Protein AF-M7T0U7-F1 (afdb_monomer_lite)

Radius of gyration: 27.0 Å; chains: 1; bounding box: 73×49×86 Å

Foldseek 3Di:
DAADDVVCVVVVPVVLVVLVVCVVVLVVVLVCLLPPPDDLVSSQVSLFVLLVSLLVNLVSV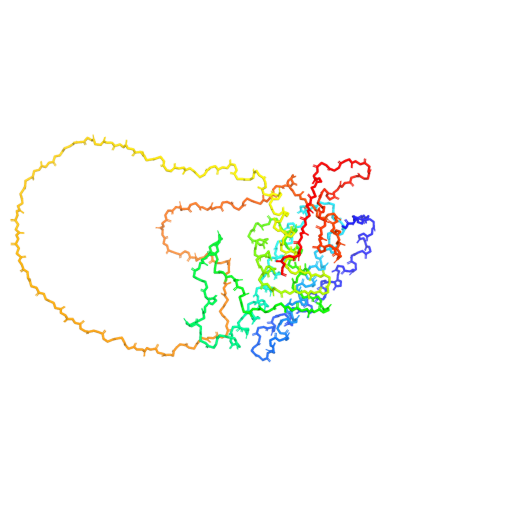CSNPLALVVLAVCPVSLLSLLLSLCVNLVVQLVVLCVVPPVDPVPDPPDDPDQDPVRDDDPQSPRAEQEEAQARGSQVSLLCSLQRHQQPVSNVSSLSSLCRNNYHHPPGRSPVSSVVSVVLVCQLCVPVPPDDDPDPPPPDDDDDDDDDDDDDDDDDDDDDDDDDDDDDDDDDDDPDRDPDPPPDDDDDDDDDDDDDDDPPRPGRDSVSRKDWDDWDDDPPQQKIKTWIFRSNDDPPDDTPRIDIDMDHPPPD

Organism: Eutypa lata (strain UCR-EL1) (NCBI:txid1287681)

Structure (mmCIF, N/CA/C/O backbone):
data_AF-M7T0U7-F1
#
_entry.id   AF-M7T0U7-F1
#
loop_
_atom_site.group_PDB
_atom_site.id
_atom_site.type_symbol
_atom_site.label_atom_id
_atom_site.label_alt_id
_atom_site.label_comp_id
_atom_site.label_asym_id
_atom_site.label_entity_id
_atom_site.label_seq_id
_atom_site.pdbx_PDB_ins_code
_atom_site.Cartn_x
_atom_site.Cartn_y
_atom_site.Cartn_z
_atom_site.occupancy
_atom_site.B_iso_or_equiv
_atom_site.auth_seq_id
_atom_site.auth_comp_id
_atom_site.auth_asym_id
_atom_site.auth_atom_id
_atom_site.pdbx_PDB_model_num
ATOM 1 N N . MET A 1 1 ? -2.844 2.893 15.353 1.00 52.72 1 MET A N 1
ATOM 2 C CA . MET A 1 1 ? -2.210 4.214 15.564 1.00 52.72 1 MET A CA 1
ATOM 3 C C . MET A 1 1 ? -3.034 4.968 16.581 1.00 52.72 1 MET A C 1
ATOM 5 O O . MET A 1 1 ? -4.244 5.018 16.403 1.00 52.72 1 MET A O 1
ATOM 9 N N . GLY A 1 2 ? -2.404 5.497 17.629 1.00 60.47 2 GLY A N 1
ATOM 10 C CA . GLY A 1 2 ? -3.060 6.460 18.514 1.00 60.47 2 GLY A CA 1
ATOM 11 C C . GLY A 1 2 ? -3.296 7.781 17.780 1.00 60.47 2 GLY A C 1
ATOM 12 O O . GLY A 1 2 ? -2.544 8.115 16.865 1.00 60.47 2 GLY A O 1
ATOM 13 N N . ILE A 1 3 ? -4.355 8.494 18.155 1.00 72.00 3 ILE A N 1
ATOM 14 C CA . ILE A 1 3 ? -4.661 9.825 17.624 1.00 72.00 3 ILE A CA 1
ATOM 15 C C . ILE A 1 3 ? -3.768 10.821 18.365 1.00 72.00 3 ILE A C 1
ATOM 17 O O . ILE A 1 3 ? -3.764 10.848 19.597 1.00 72.00 3 ILE A O 1
ATOM 21 N N . LEU A 1 4 ? -2.984 11.609 17.631 1.00 76.06 4 LEU A N 1
ATOM 22 C CA . LEU A 1 4 ? -2.172 12.661 18.240 1.00 76.06 4 LEU A CA 1
ATOM 23 C C . LEU A 1 4 ? -3.052 13.868 18.605 1.00 76.06 4 LEU A C 1
ATOM 25 O O . LEU A 1 4 ? -3.956 14.208 17.836 1.00 76.06 4 LEU A O 1
ATOM 29 N N . PRO A 1 5 ? -2.788 14.553 19.736 1.00 76.12 5 PRO A N 1
ATOM 30 C CA . PRO A 1 5 ? -3.493 15.780 20.091 1.00 76.12 5 PRO A CA 1
ATOM 31 C C . PRO A 1 5 ? -3.433 16.824 18.972 1.00 76.12 5 PRO A C 1
ATOM 33 O O . PRO A 1 5 ? -2.377 17.042 18.375 1.00 76.12 5 PRO A O 1
ATOM 36 N N . GLN A 1 6 ? -4.541 17.535 18.736 1.00 71.69 6 GLN A N 1
ATOM 37 C CA . GLN A 1 6 ? -4.600 18.598 17.722 1.00 71.69 6 GLN A CA 1
ATOM 38 C C . GLN A 1 6 ? -3.588 19.724 17.982 1.00 71.69 6 GLN A C 1
ATOM 40 O O . GLN A 1 6 ? -3.112 20.348 17.040 1.00 71.69 6 GLN A O 1
ATOM 45 N N . SER A 1 7 ? -3.177 19.945 19.234 1.00 73.50 7 SER A N 1
ATOM 46 C CA . SER A 1 7 ? -2.112 20.898 19.574 1.00 73.50 7 SER A CA 1
ATOM 47 C C . SER A 1 7 ? -0.770 20.566 18.906 1.00 73.50 7 SER A C 1
ATOM 49 O O . SER A 1 7 ? -0.015 21.474 18.567 1.00 73.50 7 SER A O 1
ATOM 51 N N . LEU A 1 8 ? -0.489 19.285 18.634 1.00 77.69 8 LEU A N 1
ATOM 52 C CA . LEU A 1 8 ? 0.709 18.855 17.905 1.00 77.69 8 LEU A CA 1
ATOM 53 C C . LEU A 1 8 ? 0.580 19.017 16.384 1.00 77.69 8 LEU A C 1
ATOM 55 O O . LEU A 1 8 ? 1.575 18.917 15.668 1.00 77.69 8 LEU A O 1
ATOM 59 N N . GLN A 1 9 ? -0.617 19.313 15.870 1.00 71.44 9 GLN A N 1
ATOM 60 C CA . GLN A 1 9 ? -0.849 19.513 14.440 1.00 71.44 9 GLN A CA 1
ATOM 61 C C . GLN A 1 9 ? -0.085 20.729 13.900 1.00 71.44 9 GLN A C 1
ATOM 63 O O . GLN A 1 9 ? 0.397 20.685 12.768 1.00 71.44 9 GLN A O 1
ATOM 68 N N . ALA A 1 10 ? 0.089 21.775 14.719 1.00 70.06 10 ALA A N 1
ATOM 69 C CA . ALA A 1 10 ? 0.899 22.943 14.374 1.00 70.06 10 ALA A CA 1
ATOM 70 C C . ALA A 1 10 ? 2.367 22.561 14.110 1.00 70.06 10 ALA A C 1
ATOM 72 O O . ALA A 1 10 ? 2.960 23.019 13.137 1.00 70.06 10 ALA A O 1
ATOM 73 N N . HIS A 1 11 ? 2.923 21.639 14.904 1.00 72.94 11 HIS A N 1
ATOM 74 C CA . HIS A 1 11 ? 4.264 21.084 14.684 1.00 72.94 11 HIS A CA 1
ATOM 75 C C . HIS A 1 11 ? 4.317 20.162 13.454 1.00 72.94 11 HIS A C 1
ATOM 77 O O . HIS A 1 11 ? 5.344 20.068 12.786 1.00 72.94 11 HIS A O 1
ATOM 83 N N . GLY A 1 12 ? 3.197 19.519 13.110 1.00 72.88 12 GLY A N 1
ATOM 84 C CA . GLY A 1 12 ? 3.050 18.705 11.902 1.00 72.88 12 GLY A CA 1
ATOM 85 C C . GLY A 1 12 ? 2.968 19.498 10.590 1.00 72.88 12 GLY A C 1
ATOM 86 O O . GLY A 1 12 ? 3.151 18.919 9.517 1.00 72.88 12 GLY A O 1
ATOM 87 N N . ALA A 1 13 ? 2.699 20.808 10.640 1.00 73.06 13 ALA A N 1
ATOM 88 C CA . ALA A 1 13 ? 2.525 21.631 9.443 1.00 73.06 13 ALA A CA 1
ATOM 89 C C . ALA A 1 13 ? 3.804 21.716 8.591 1.00 73.06 13 ALA A C 1
ATOM 91 O O . ALA A 1 13 ? 3.720 21.605 7.369 1.00 73.06 13 ALA A O 1
ATOM 92 N N . GLY A 1 14 ? 4.978 21.813 9.229 1.00 79.44 14 GLY A N 1
ATOM 93 C CA . GLY A 1 14 ? 6.271 21.824 8.531 1.00 79.44 14 GLY A CA 1
ATOM 94 C C . GLY A 1 14 ? 6.526 20.533 7.747 1.00 79.44 14 GLY A C 1
ATOM 95 O O . GLY A 1 14 ? 6.838 20.579 6.560 1.00 79.44 14 GLY A O 1
ATOM 96 N N . PHE A 1 15 ? 6.267 19.370 8.357 1.00 81.94 15 PHE A N 1
ATOM 97 C CA . PHE A 1 15 ? 6.414 18.076 7.677 1.00 81.94 15 PHE A CA 1
ATOM 98 C C . PHE A 1 15 ? 5.477 17.930 6.476 1.00 81.94 15 PHE A C 1
ATOM 100 O O . PHE A 1 15 ? 5.852 17.352 5.457 1.00 81.94 15 PHE A O 1
ATOM 107 N N . ARG A 1 16 ? 4.257 18.475 6.562 1.00 82.88 16 ARG A N 1
ATOM 108 C CA . ARG A 1 16 ? 3.333 18.486 5.421 1.00 82.88 16 ARG A CA 1
ATOM 109 C C . ARG A 1 16 ? 3.914 19.274 4.247 1.00 82.88 16 ARG A C 1
ATOM 111 O O . ARG A 1 16 ? 3.818 18.812 3.111 1.00 82.88 16 ARG A O 1
ATOM 118 N N . GLU A 1 17 ? 4.500 20.437 4.512 1.00 87.19 17 GLU A N 1
ATOM 119 C CA . GLU A 1 17 ? 5.125 21.262 3.478 1.00 87.19 17 GLU A CA 1
ATOM 120 C C . GLU A 1 17 ? 6.331 20.550 2.850 1.00 87.19 17 GLU A C 1
ATOM 122 O O . GLU A 1 17 ? 6.456 20.499 1.627 1.00 87.19 17 GLU A O 1
ATOM 127 N N . GLU A 1 18 ? 7.180 19.918 3.660 1.00 88.62 18 GLU A N 1
ATOM 128 C CA . GLU A 1 18 ? 8.311 19.121 3.172 1.00 88.62 18 GLU A CA 1
ATOM 129 C C . GLU A 1 18 ? 7.860 17.958 2.276 1.00 88.62 18 GLU A C 1
ATOM 131 O O . GLU A 1 18 ? 8.411 17.760 1.189 1.00 88.62 18 GLU A O 1
ATOM 136 N N . MET A 1 19 ? 6.807 17.230 2.666 1.00 88.56 19 MET A N 1
ATOM 137 C CA . MET A 1 19 ? 6.224 16.163 1.842 1.00 88.56 19 MET A CA 1
ATOM 138 C C . MET A 1 19 ? 5.684 16.687 0.503 1.00 88.56 19 MET A C 1
ATOM 140 O O . MET A 1 19 ? 5.801 16.005 -0.522 1.00 88.56 19 MET A O 1
ATOM 144 N N . GLN A 1 20 ? 5.106 17.891 0.485 1.00 90.00 20 GLN A N 1
ATOM 145 C CA . GLN A 1 20 ? 4.647 18.535 -0.749 1.00 90.00 20 GLN A CA 1
ATOM 146 C C . GLN A 1 20 ? 5.820 18.956 -1.635 1.00 90.00 20 GLN A C 1
ATOM 148 O O . GLN A 1 20 ? 5.803 18.682 -2.833 1.00 90.00 20 GLN A O 1
ATOM 153 N N . ARG A 1 21 ? 6.871 19.547 -1.058 1.00 93.50 21 ARG A N 1
ATOM 154 C CA . ARG A 1 21 ? 8.093 19.905 -1.794 1.00 93.50 21 ARG A CA 1
ATOM 155 C C . ARG A 1 21 ? 8.735 18.676 -2.433 1.00 93.50 21 ARG A C 1
ATOM 157 O O . ARG A 1 21 ? 9.063 18.718 -3.618 1.00 93.50 21 ARG A O 1
ATOM 164 N N . TRP A 1 22 ? 8.842 17.569 -1.693 1.00 95.38 22 TRP A N 1
ATOM 165 C CA . TRP A 1 22 ? 9.314 16.296 -2.244 1.00 95.38 22 TRP A CA 1
ATOM 166 C C . TRP A 1 22 ? 8.416 15.815 -3.387 1.00 95.38 22 TRP A C 1
ATOM 168 O O . TRP A 1 22 ? 8.917 15.430 -4.439 1.00 95.38 22 TRP A O 1
ATOM 178 N N . THR A 1 23 ? 7.092 15.883 -3.210 1.00 93.12 23 THR A N 1
ATOM 179 C CA . THR A 1 23 ? 6.116 15.471 -4.233 1.00 93.12 23 THR A CA 1
ATOM 180 C C . THR A 1 23 ? 6.331 16.220 -5.542 1.00 93.12 23 THR A C 1
ATOM 182 O O . THR A 1 23 ? 6.436 15.585 -6.588 1.00 93.12 23 THR A O 1
ATOM 185 N N . THR A 1 24 ? 6.457 17.546 -5.475 1.00 94.88 24 THR A N 1
ATOM 186 C CA . THR A 1 24 ? 6.700 18.399 -6.642 1.00 94.88 24 THR A CA 1
ATOM 187 C C . THR A 1 24 ? 8.055 18.106 -7.282 1.00 94.88 24 THR A C 1
ATOM 189 O O . THR A 1 24 ? 8.143 17.966 -8.500 1.00 94.88 24 THR A O 1
ATOM 192 N N . ALA A 1 25 ? 9.111 17.966 -6.476 1.00 96.75 25 ALA A N 1
ATOM 193 C CA . ALA A 1 25 ? 10.458 17.697 -6.975 1.00 96.75 25 ALA A CA 1
ATOM 194 C C . ALA A 1 25 ? 10.593 16.305 -7.621 1.00 96.75 25 ALA A C 1
ATOM 196 O O . ALA A 1 25 ? 11.391 16.127 -8.540 1.00 96.75 25 ALA A O 1
ATOM 197 N N . PHE A 1 26 ? 9.818 15.319 -7.161 1.00 96.94 26 PHE A N 1
ATOM 198 C CA . PHE A 1 26 ? 9.855 13.951 -7.678 1.00 96.94 26 PHE A CA 1
ATOM 199 C C . PHE A 1 26 ? 9.041 13.767 -8.969 1.00 96.94 26 PHE A C 1
ATOM 201 O O . PHE A 1 26 ? 9.259 12.797 -9.695 1.00 96.94 26 PHE A O 1
ATOM 208 N N . GLU A 1 27 ? 8.124 14.681 -9.295 1.00 95.38 27 GLU A N 1
ATOM 209 C CA . GLU A 1 27 ? 7.220 14.538 -10.444 1.00 95.38 27 GLU A CA 1
ATOM 210 C C . GLU A 1 27 ? 7.947 14.355 -11.795 1.00 95.38 27 GLU A C 1
ATOM 212 O O . GLU A 1 27 ? 7.583 13.440 -12.539 1.00 95.38 27 GLU A O 1
ATOM 217 N N . PRO A 1 28 ? 9.028 15.099 -12.118 1.00 96.69 28 PRO A N 1
ATOM 218 C CA . PRO A 1 28 ? 9.792 14.865 -13.347 1.00 96.69 28 PRO A CA 1
ATOM 219 C C . PRO A 1 28 ? 10.427 13.467 -13.398 1.00 96.69 28 PRO A C 1
ATOM 221 O O . PRO A 1 28 ? 10.444 12.819 -14.448 1.00 96.69 28 PRO A O 1
ATOM 224 N N . ILE A 1 29 ? 10.913 12.967 -12.256 1.00 96.44 29 ILE A N 1
ATOM 225 C CA . ILE A 1 29 ? 11.493 11.622 -12.144 1.00 96.44 29 ILE A CA 1
ATOM 226 C C . ILE A 1 29 ? 10.401 10.577 -12.385 1.00 96.44 29 ILE A C 1
ATOM 228 O O . ILE A 1 29 ? 10.594 9.669 -13.199 1.00 96.44 29 ILE A O 1
ATOM 232 N N . LEU A 1 30 ? 9.236 10.750 -11.754 1.00 96.19 30 LEU A N 1
ATOM 233 C CA . LEU A 1 30 ? 8.073 9.879 -11.914 1.00 96.19 30 LEU A CA 1
ATOM 234 C C . LEU A 1 30 ? 7.577 9.831 -13.363 1.00 96.19 30 LEU A C 1
ATOM 236 O O . LEU A 1 30 ? 7.277 8.746 -13.870 1.00 96.19 30 LEU A O 1
ATOM 240 N N . ALA A 1 31 ? 7.503 10.980 -14.035 1.00 94.56 31 ALA A N 1
ATOM 241 C CA . ALA A 1 31 ? 7.109 11.075 -15.438 1.00 94.56 31 ALA A CA 1
ATOM 242 C C . ALA A 1 31 ? 8.106 10.349 -16.354 1.00 94.56 31 ALA A C 1
ATOM 244 O O . ALA A 1 31 ? 7.710 9.663 -17.292 1.00 94.56 31 ALA A O 1
ATOM 245 N N . SER A 1 32 ? 9.401 10.423 -16.036 1.00 94.31 32 SER A N 1
ATOM 246 C CA . SER A 1 32 ? 10.459 9.797 -16.831 1.00 94.31 32 SER A CA 1
ATOM 247 C C . SER A 1 32 ? 10.535 8.268 -16.713 1.00 94.31 32 SER A C 1
ATOM 249 O O . SER A 1 32 ? 11.331 7.658 -17.431 1.00 94.31 32 SER A O 1
ATOM 251 N N . ARG A 1 33 ? 9.764 7.634 -15.814 1.00 93.69 33 ARG A N 1
ATOM 252 C CA . ARG A 1 33 ? 9.851 6.185 -15.540 1.00 93.69 33 ARG A CA 1
ATOM 253 C C . ARG A 1 33 ? 9.469 5.318 -16.739 1.00 93.69 33 ARG A C 1
ATOM 255 O O . ARG A 1 33 ? 10.012 4.238 -16.914 1.00 93.69 33 ARG A O 1
ATOM 262 N N . THR A 1 34 ? 8.585 5.799 -17.606 1.00 89.50 34 THR A N 1
ATOM 263 C CA . THR A 1 34 ? 8.154 5.051 -18.795 1.00 89.50 34 THR A CA 1
ATOM 264 C C . THR A 1 34 ? 9.162 5.134 -19.941 1.00 89.50 34 THR A C 1
ATOM 266 O O . THR A 1 34 ? 8.995 4.446 -20.947 1.00 89.50 34 THR A O 1
ATOM 269 N N . ALA A 1 35 ? 10.235 5.923 -19.794 1.00 91.06 35 ALA A N 1
ATOM 270 C CA . ALA A 1 35 ? 11.259 6.061 -20.818 1.00 91.06 35 ALA A CA 1
ATOM 271 C C . ALA A 1 35 ? 11.882 4.694 -21.175 1.00 91.06 35 ALA A C 1
ATOM 273 O O . ALA A 1 35 ? 12.224 3.912 -20.277 1.00 91.06 35 ALA A O 1
ATOM 274 N N . PRO A 1 36 ? 12.076 4.393 -22.472 1.00 88.69 36 PRO A N 1
ATOM 275 C CA . PRO A 1 36 ? 12.665 3.127 -22.908 1.00 88.69 36 PRO A CA 1
ATOM 276 C C . PRO A 1 36 ? 14.130 2.982 -22.476 1.00 88.69 36 PRO A C 1
ATOM 278 O O . PRO A 1 36 ? 14.603 1.863 -22.322 1.00 88.69 36 PRO A O 1
ATOM 281 N N . SER A 1 37 ? 14.827 4.095 -22.224 1.00 91.75 37 SER A N 1
ATOM 282 C CA . SER A 1 37 ? 16.223 4.111 -21.774 1.00 91.75 37 SER A CA 1
ATOM 283 C C . SER A 1 37 ? 16.430 3.649 -20.330 1.00 91.75 37 SER A C 1
ATOM 285 O O . SER A 1 37 ? 17.559 3.338 -19.963 1.00 91.75 37 SER A O 1
ATOM 287 N N . LYS A 1 38 ? 15.379 3.602 -19.501 1.00 92.06 38 LYS A N 1
ATOM 288 C CA . LYS A 1 38 ? 15.496 3.164 -18.104 1.00 92.06 38 LYS A CA 1
ATOM 289 C C . LYS A 1 38 ? 15.474 1.650 -17.986 1.00 92.06 38 LYS A C 1
ATOM 291 O O . LYS A 1 38 ? 14.623 0.980 -18.578 1.00 92.06 38 LYS A O 1
ATOM 296 N N . SER A 1 39 ? 16.353 1.123 -17.142 1.00 93.62 39 SER A N 1
ATOM 297 C CA . SER A 1 39 ? 16.345 -0.287 -16.771 1.00 93.62 39 SER A CA 1
ATOM 298 C C . SER A 1 39 ? 15.062 -0.644 -16.021 1.00 93.62 39 SER A C 1
ATOM 300 O O . SER A 1 39 ? 14.456 0.184 -15.341 1.00 93.62 39 SER A O 1
ATOM 302 N N . SER A 1 40 ? 14.653 -1.910 -16.088 1.00 89.50 40 SER A N 1
ATOM 303 C CA . SER A 1 40 ? 13.462 -2.362 -15.363 1.00 89.50 40 SER A CA 1
ATOM 304 C C . SER A 1 40 ? 13.568 -2.144 -13.849 1.00 89.50 40 SER A C 1
ATOM 306 O O . SER A 1 40 ? 12.552 -1.880 -13.215 1.00 89.50 40 SER A O 1
ATOM 308 N N . GLN A 1 41 ? 14.774 -2.234 -13.281 1.00 91.44 41 GLN A N 1
ATOM 309 C CA . GLN A 1 41 ? 15.007 -1.996 -11.858 1.00 91.44 41 GLN A CA 1
ATOM 310 C C . GLN A 1 41 ? 14.776 -0.527 -11.489 1.00 91.44 41 GLN A C 1
ATOM 312 O O . GLN A 1 41 ? 14.120 -0.254 -10.487 1.00 91.44 41 GLN A O 1
ATOM 317 N N . GLU A 1 42 ? 15.246 0.418 -12.307 1.00 94.25 42 GLU A N 1
ATOM 318 C CA . GLU A 1 42 ? 14.997 1.849 -12.088 1.00 94.25 42 GLU A CA 1
ATOM 319 C C . GLU A 1 42 ? 13.510 2.185 -12.193 1.00 94.25 42 GLU A C 1
ATOM 321 O O . GLU A 1 42 ? 12.994 2.930 -11.363 1.00 94.25 42 GLU A O 1
ATOM 326 N N . LYS A 1 43 ? 12.798 1.605 -13.169 1.00 94.19 43 LYS A N 1
ATOM 327 C CA . LYS A 1 43 ? 11.342 1.784 -13.302 1.00 94.19 43 LYS A CA 1
ATOM 328 C C . LYS A 1 43 ? 10.612 1.327 -12.043 1.00 94.19 43 LYS A C 1
ATOM 330 O O . LYS A 1 43 ? 9.829 2.090 -11.475 1.00 94.19 43 LYS A O 1
ATOM 335 N N . THR A 1 44 ? 10.932 0.120 -11.570 1.00 93.56 44 THR A N 1
ATOM 336 C CA . THR A 1 44 ? 10.390 -0.425 -10.322 1.00 93.56 44 THR A CA 1
ATOM 337 C C . THR A 1 44 ? 10.734 0.459 -9.127 1.00 93.56 44 THR A C 1
ATOM 339 O O . THR A 1 44 ? 9.843 0.787 -8.348 1.00 93.56 44 THR A O 1
ATOM 342 N N . GLY A 1 45 ? 11.987 0.904 -9.005 1.00 95.19 45 GLY A N 1
ATOM 343 C CA . GLY A 1 45 ? 12.425 1.785 -7.922 1.00 95.19 45 GLY A CA 1
ATOM 344 C C . GLY A 1 45 ? 11.654 3.105 -7.889 1.00 95.19 45 GLY A C 1
ATOM 345 O O . GLY A 1 45 ? 11.151 3.495 -6.839 1.00 95.19 45 GLY A O 1
ATOM 346 N N . ILE A 1 46 ? 11.479 3.764 -9.039 1.00 96.81 46 ILE A N 1
ATOM 347 C CA . ILE A 1 46 ? 10.727 5.025 -9.137 1.00 96.81 46 ILE A CA 1
ATOM 348 C C . ILE A 1 46 ? 9.261 4.830 -8.719 1.00 96.81 46 ILE A C 1
ATOM 350 O O . ILE A 1 46 ? 8.725 5.638 -7.955 1.00 96.81 46 ILE A O 1
ATOM 354 N N . ALA A 1 47 ? 8.614 3.759 -9.190 1.00 96.88 47 ALA A N 1
ATOM 355 C CA . ALA A 1 47 ? 7.227 3.452 -8.846 1.00 96.88 47 ALA A CA 1
ATOM 356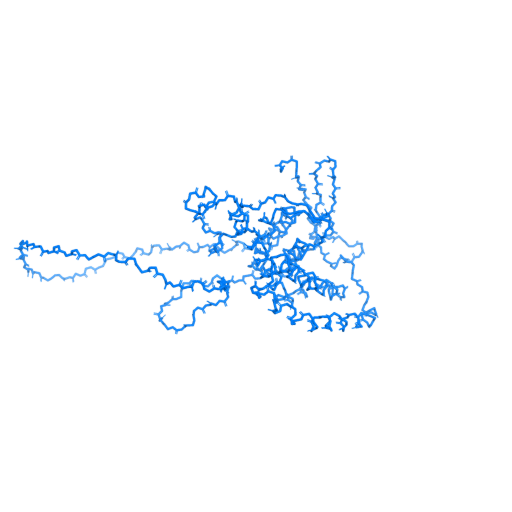 C C . ALA A 1 47 ? 7.061 3.152 -7.346 1.00 96.88 47 ALA A C 1
ATOM 358 O O . ALA A 1 47 ? 6.218 3.761 -6.684 1.00 96.88 47 ALA A O 1
ATOM 359 N N . VAL A 1 48 ? 7.911 2.283 -6.791 1.00 96.31 48 VAL A N 1
ATOM 360 C CA . VAL A 1 48 ? 7.903 1.903 -5.369 1.00 96.31 48 VAL A CA 1
ATOM 361 C C . VAL A 1 48 ? 8.161 3.106 -4.463 1.00 96.31 48 VAL A C 1
ATOM 363 O O . VAL A 1 48 ? 7.458 3.274 -3.464 1.00 96.31 48 VAL A O 1
ATOM 366 N N . LEU A 1 49 ? 9.112 3.980 -4.808 1.00 96.69 49 LEU A N 1
ATOM 367 C CA . LEU A 1 49 ? 9.382 5.201 -4.041 1.00 96.69 49 LEU A CA 1
ATOM 368 C C . LEU A 1 49 ? 8.153 6.111 -3.990 1.00 96.69 49 LEU A C 1
ATOM 370 O O . LEU A 1 49 ? 7.789 6.599 -2.919 1.00 96.69 49 LEU A O 1
ATOM 374 N N . LYS A 1 50 ? 7.466 6.295 -5.124 1.00 97.31 50 LYS A N 1
ATOM 375 C CA . LYS A 1 50 ? 6.242 7.097 -5.158 1.00 97.31 50 LYS A CA 1
ATOM 376 C C . LYS A 1 50 ? 5.120 6.465 -4.338 1.00 97.31 50 LYS A C 1
ATOM 378 O O . LYS A 1 50 ? 4.448 7.178 -3.599 1.00 97.31 50 LYS A O 1
ATOM 383 N N . MET A 1 51 ? 4.936 5.147 -4.417 1.00 97.81 51 MET A N 1
ATOM 384 C CA . MET A 1 51 ? 3.940 4.434 -3.608 1.00 97.81 51 MET A CA 1
ATOM 385 C C . MET A 1 51 ? 4.199 4.600 -2.106 1.00 97.81 51 MET A C 1
ATOM 387 O O . MET A 1 51 ? 3.274 4.904 -1.355 1.00 97.81 51 MET A O 1
ATOM 391 N N . ASN A 1 52 ? 5.454 4.444 -1.673 1.00 96.50 52 ASN A N 1
ATOM 392 C CA . ASN A 1 52 ? 5.838 4.604 -0.272 1.00 96.50 52 ASN A CA 1
ATOM 393 C C . ASN A 1 52 ? 5.663 6.047 0.209 1.00 96.50 52 ASN A C 1
ATOM 395 O O . ASN A 1 52 ? 5.186 6.261 1.323 1.00 96.50 52 ASN A O 1
ATOM 399 N N . GLN A 1 53 ? 5.966 7.038 -0.633 1.00 95.94 53 GLN A N 1
ATOM 400 C CA . GLN A 1 53 ? 5.698 8.431 -0.290 1.00 95.94 53 GLN A CA 1
ATOM 401 C C . GLN A 1 53 ? 4.199 8.720 -0.145 1.00 95.94 53 GLN A C 1
ATOM 403 O O . GLN A 1 53 ? 3.803 9.358 0.832 1.00 95.94 53 GLN A O 1
ATOM 408 N N . ILE A 1 54 ? 3.367 8.250 -1.081 1.00 96.69 54 ILE A N 1
ATOM 409 C CA . ILE A 1 54 ? 1.911 8.418 -0.999 1.00 96.69 54 ILE A CA 1
ATOM 410 C C . ILE A 1 54 ? 1.390 7.770 0.289 1.00 96.69 54 ILE A C 1
ATOM 412 O O . ILE A 1 54 ? 0.698 8.422 1.069 1.00 96.69 54 ILE A O 1
ATOM 416 N N . MET A 1 55 ? 1.782 6.520 0.560 1.00 96.44 55 MET A N 1
ATOM 417 C CA . MET A 1 55 ? 1.435 5.818 1.797 1.00 96.44 55 MET A CA 1
ATOM 418 C C . MET A 1 55 ? 1.841 6.630 3.034 1.00 96.44 55 MET A C 1
ATOM 420 O O . MET A 1 55 ? 1.011 6.862 3.911 1.00 96.44 55 MET A O 1
ATOM 424 N N . GLY A 1 56 ? 3.093 7.091 3.100 1.00 94.25 56 GLY A N 1
ATOM 425 C CA . GLY A 1 56 ? 3.601 7.882 4.219 1.00 94.25 56 GLY A CA 1
ATOM 426 C C . GLY A 1 56 ? 2.806 9.170 4.437 1.00 94.25 56 GLY A C 1
ATOM 427 O O . GLY A 1 56 ? 2.451 9.482 5.571 1.00 94.25 56 GLY A O 1
ATOM 428 N N . SER A 1 57 ? 2.452 9.873 3.357 1.00 93.12 57 SER A N 1
ATOM 429 C CA . SER A 1 57 ? 1.641 11.093 3.421 1.00 93.12 57 SER A CA 1
ATOM 430 C C . SER A 1 57 ? 0.226 10.823 3.936 1.00 93.12 57 SER A C 1
ATOM 432 O O . SER A 1 57 ? -0.237 11.511 4.847 1.00 93.12 57 SER A O 1
ATOM 434 N N . VAL A 1 58 ? -0.438 9.779 3.426 1.00 93.38 58 VAL A N 1
ATOM 435 C CA . VAL A 1 58 ? -1.769 9.359 3.891 1.00 93.38 58 VAL A CA 1
ATOM 436 C C . VAL A 1 58 ? -1.731 9.011 5.378 1.00 93.38 58 VAL A C 1
ATOM 438 O O . VAL A 1 58 ? -2.535 9.524 6.157 1.00 93.38 58 VAL A O 1
ATOM 441 N N . LEU A 1 59 ? -0.785 8.165 5.794 1.00 91.81 59 LEU A N 1
ATOM 442 C CA . LEU A 1 59 ? -0.658 7.731 7.183 1.00 91.81 59 LEU A CA 1
ATOM 443 C C . LEU A 1 59 ? -0.351 8.905 8.116 1.00 91.81 59 LEU A C 1
ATOM 445 O O . LEU A 1 59 ? -1.011 9.033 9.145 1.00 91.81 59 LEU A O 1
ATOM 449 N N . PHE A 1 60 ? 0.570 9.792 7.729 1.00 90.62 60 PHE A N 1
ATOM 450 C CA . PHE A 1 60 ? 0.890 11.010 8.472 1.00 90.62 60 PHE A CA 1
ATOM 451 C C . PHE A 1 60 ? -0.341 11.898 8.652 1.00 90.62 60 PHE A C 1
ATOM 453 O O . PHE A 1 60 ? -0.692 12.253 9.774 1.00 90.62 60 PHE A O 1
ATOM 460 N N . MET A 1 61 ? -1.058 12.202 7.571 1.00 88.31 61 MET A N 1
ATOM 461 C CA . MET A 1 61 ? -2.263 13.029 7.637 1.00 88.31 61 MET A CA 1
ATOM 462 C C . MET A 1 61 ? -3.366 12.405 8.495 1.00 88.31 61 MET A C 1
ATOM 464 O O . MET A 1 61 ? -4.159 13.127 9.098 1.00 88.31 61 MET A O 1
ATOM 468 N N . MET A 1 62 ? -3.404 11.077 8.570 1.00 88.62 62 MET A N 1
ATOM 469 C CA . MET A 1 62 ? -4.363 10.337 9.380 1.00 88.62 62 MET A CA 1
ATOM 470 C C . MET A 1 62 ? -3.947 10.167 10.844 1.00 88.62 62 MET A C 1
ATOM 472 O O . MET A 1 62 ? -4.771 9.725 11.639 1.00 88.62 62 MET A O 1
ATOM 476 N N . THR A 1 63 ? -2.730 10.549 11.246 1.00 85.75 63 THR A N 1
ATOM 477 C CA . THR A 1 63 ? -2.345 10.577 12.675 1.00 85.75 63 THR A CA 1
ATOM 478 C C . THR A 1 63 ? -3.147 11.596 13.487 1.00 85.75 63 THR A C 1
ATOM 480 O O . THR A 1 63 ? -3.348 11.406 14.685 1.00 85.75 63 THR A O 1
ATOM 483 N N . PHE A 1 64 ? -3.652 12.640 12.825 1.00 82.50 64 PHE A N 1
ATOM 484 C CA . PHE A 1 64 ? -4.483 13.695 13.416 1.00 82.50 64 PHE A CA 1
ATOM 485 C C . PHE A 1 64 ? -5.987 13.472 13.198 1.00 82.50 64 PHE A C 1
ATOM 487 O O . PHE A 1 64 ? -6.790 14.319 13.575 1.00 82.50 64 PHE A O 1
ATOM 494 N N . ALA A 1 65 ? -6.365 12.370 12.542 1.00 83.44 65 ALA A N 1
ATOM 495 C CA . ALA A 1 65 ? -7.745 12.042 12.217 1.00 83.44 65 ALA A CA 1
ATOM 496 C C . ALA A 1 65 ? -8.287 10.971 13.169 1.00 83.44 65 ALA A C 1
ATOM 498 O O . ALA A 1 65 ? -7.705 9.887 13.317 1.00 83.44 65 ALA A O 1
ATOM 499 N N . ASP A 1 66 ? -9.432 11.271 13.763 1.00 79.44 66 ASP A N 1
ATOM 500 C CA . ASP A 1 66 ? -10.192 10.398 14.652 1.00 79.44 66 ASP A CA 1
ATOM 501 C C . ASP A 1 66 ? -11.025 9.365 13.888 1.00 79.44 66 ASP A C 1
ATOM 503 O O . ASP A 1 66 ? -11.029 8.198 14.266 1.00 79.44 66 ASP A O 1
ATOM 507 N N . SER A 1 67 ? -11.586 9.738 12.739 1.00 84.81 67 SER A N 1
ATOM 508 C CA . SER A 1 67 ? -12.480 8.869 11.971 1.00 84.81 67 SER A CA 1
ATOM 509 C C . SER A 1 67 ? -11.805 8.127 10.806 1.00 84.81 67 SER A C 1
ATOM 511 O O . SER A 1 67 ? -11.072 8.711 10.004 1.00 84.81 67 SER A O 1
ATOM 513 N N . GLU A 1 68 ? -12.126 6.834 10.634 1.00 85.44 68 GLU A N 1
ATOM 514 C CA . GLU A 1 68 ? -11.729 6.035 9.452 1.00 85.44 68 GLU A CA 1
ATOM 515 C C . GLU A 1 68 ? -12.343 6.575 8.147 1.00 85.44 68 GLU A C 1
ATOM 517 O O . GLU A 1 68 ? -11.815 6.329 7.067 1.00 85.44 68 GLU A O 1
ATOM 522 N N . MET A 1 69 ? -13.424 7.349 8.227 1.00 88.50 69 MET A N 1
ATOM 523 C CA . MET A 1 69 ? -14.075 7.965 7.067 1.00 88.50 69 MET A CA 1
ATOM 524 C C . MET A 1 69 ? -13.191 9.020 6.400 1.00 88.50 69 MET A C 1
ATOM 526 O O . MET A 1 69 ? -13.269 9.258 5.199 1.00 88.50 69 MET A O 1
ATOM 530 N N . GLN A 1 70 ? -12.267 9.617 7.155 1.00 89.56 70 GLN A N 1
ATOM 531 C CA . GLN A 1 70 ? -11.331 10.589 6.599 1.00 89.56 70 GLN A CA 1
ATOM 532 C C . GLN A 1 70 ? -10.334 9.961 5.611 1.00 89.56 70 GLN A C 1
ATOM 534 O O . GLN A 1 70 ? -9.640 10.701 4.914 1.00 89.56 70 GLN A O 1
ATOM 539 N N . PHE A 1 71 ? -10.272 8.625 5.496 1.00 92.44 71 PHE A N 1
ATOM 540 C CA . PHE A 1 71 ? -9.500 7.971 4.439 1.00 92.44 71 PHE A CA 1
ATOM 541 C C . PHE A 1 71 ? -10.091 8.187 3.037 1.00 92.44 71 PHE A C 1
ATOM 543 O O . PHE A 1 71 ? -9.354 8.104 2.057 1.00 92.44 71 PHE A O 1
ATOM 550 N N . ASP A 1 72 ? -11.377 8.522 2.913 1.00 92.69 72 ASP A N 1
ATOM 551 C CA . ASP A 1 72 ? -12.048 8.637 1.610 1.00 92.69 72 ASP A CA 1
ATOM 552 C C . ASP A 1 72 ? -11.481 9.730 0.718 1.00 92.69 72 ASP A C 1
ATOM 554 O O . ASP A 1 72 ? -11.443 9.585 -0.506 1.00 92.69 72 ASP A O 1
ATOM 558 N N . ARG A 1 73 ? -10.982 10.810 1.328 1.00 94.38 73 ARG A N 1
ATOM 559 C CA . ARG A 1 73 ? -10.340 11.908 0.595 1.00 94.38 73 ARG A CA 1
ATOM 560 C C . ARG A 1 73 ? -9.091 11.456 -0.168 1.00 94.38 73 ARG A C 1
ATOM 562 O O . ARG A 1 73 ? -8.699 12.123 -1.116 1.00 94.38 73 ARG A O 1
ATOM 569 N N . PHE A 1 74 ? -8.498 10.327 0.225 1.00 95.94 74 PHE A N 1
ATOM 570 C CA . PHE A 1 74 ? -7.305 9.745 -0.389 1.00 95.94 74 PHE A CA 1
ATOM 571 C C . PHE A 1 74 ? -7.634 8.668 -1.431 1.00 95.94 74 PHE A C 1
ATOM 573 O O . PHE A 1 74 ? -6.752 7.930 -1.861 1.00 95.94 74 PHE A O 1
ATOM 580 N N . LEU A 1 75 ? -8.888 8.552 -1.883 1.00 95.81 75 LEU A N 1
ATOM 581 C CA . LEU A 1 75 ? -9.229 7.637 -2.976 1.00 95.81 75 LEU A CA 1
ATOM 582 C C . LEU A 1 75 ? -8.362 7.836 -4.242 1.00 95.81 75 LEU A C 1
ATOM 584 O O . LEU A 1 75 ? -7.929 6.828 -4.808 1.00 95.81 75 LEU A O 1
ATOM 588 N N . PRO A 1 76 ? -8.057 9.071 -4.697 1.00 97.19 76 PRO A N 1
ATOM 589 C CA . PRO A 1 76 ? -7.146 9.274 -5.826 1.00 97.19 76 PRO A CA 1
ATOM 590 C C . PRO A 1 76 ? -5.739 8.721 -5.559 1.00 97.19 76 PRO A C 1
ATOM 592 O O . PRO A 1 76 ? -5.149 8.083 -6.431 1.00 97.19 76 PRO A O 1
ATOM 595 N N . ASP A 1 77 ? -5.235 8.907 -4.340 1.00 97.19 77 ASP A N 1
ATOM 596 C CA . ASP A 1 77 ? -3.932 8.412 -3.892 1.00 97.19 77 ASP A CA 1
ATOM 597 C C . ASP A 1 77 ? -3.888 6.880 -3.850 1.00 97.19 77 ASP A C 1
ATOM 599 O O . ASP A 1 77 ? -2.939 6.261 -4.332 1.00 97.19 77 ASP A O 1
ATOM 603 N N . PHE A 1 78 ? -4.950 6.247 -3.349 1.00 98.00 78 PHE A N 1
ATOM 604 C CA . PHE A 1 78 ? -5.083 4.792 -3.334 1.00 98.00 78 PHE A CA 1
ATOM 605 C C . PHE A 1 78 ? -5.104 4.195 -4.738 1.00 98.00 78 PHE A C 1
ATOM 607 O O . PHE A 1 78 ? -4.401 3.218 -4.995 1.00 98.00 78 PHE A O 1
ATOM 614 N N . ARG A 1 79 ? -5.847 4.804 -5.669 1.00 97.62 79 ARG A N 1
ATOM 615 C CA . ARG A 1 79 ? -5.832 4.385 -7.077 1.00 97.62 79 ARG A CA 1
ATOM 616 C C . ARG A 1 79 ? -4.442 4.524 -7.680 1.00 97.62 79 ARG A C 1
ATOM 618 O O . ARG A 1 79 ? -3.974 3.600 -8.332 1.00 97.62 79 ARG A O 1
ATOM 625 N N . LYS A 1 80 ? -3.737 5.619 -7.383 1.00 97.56 80 LYS A N 1
ATOM 626 C CA . LYS A 1 80 ? -2.365 5.816 -7.857 1.00 97.56 80 LYS A CA 1
ATOM 627 C C . LYS A 1 80 ? -1.408 4.738 -7.340 1.00 97.56 80 LYS A C 1
ATOM 629 O O . LYS A 1 80 ? -0.556 4.284 -8.101 1.00 97.56 80 LYS A O 1
ATOM 634 N N . ILE A 1 81 ? -1.547 4.317 -6.080 1.00 98.31 81 ILE A N 1
ATOM 635 C CA . ILE A 1 81 ? -0.782 3.191 -5.520 1.00 98.31 81 ILE A CA 1
ATOM 636 C C . ILE A 1 81 ? -1.076 1.903 -6.299 1.00 98.31 81 ILE A C 1
ATOM 638 O O . ILE A 1 81 ? -0.137 1.211 -6.686 1.00 98.31 81 ILE A O 1
ATOM 642 N N . VAL A 1 82 ? -2.352 1.596 -6.553 1.00 97.50 82 VAL A N 1
ATOM 643 C CA . VAL A 1 82 ? -2.770 0.398 -7.305 1.00 97.50 82 VAL A CA 1
ATOM 644 C C . VAL A 1 82 ? -2.249 0.424 -8.744 1.00 97.50 82 VAL A C 1
ATOM 646 O O . VAL A 1 82 ? -1.719 -0.581 -9.215 1.00 97.50 82 VAL A O 1
ATOM 649 N N . ASP A 1 83 ? -2.318 1.567 -9.426 1.00 95.75 83 ASP A N 1
ATOM 650 C CA . ASP A 1 83 ? -1.814 1.727 -10.794 1.00 95.75 83 ASP A CA 1
ATOM 651 C C . ASP A 1 83 ? -0.300 1.471 -10.870 1.00 95.75 83 ASP A C 1
ATOM 653 O O . ASP A 1 83 ? 0.173 0.715 -11.720 1.00 95.75 83 ASP A O 1
ATOM 657 N N . LEU A 1 84 ? 0.471 2.066 -9.950 1.00 96.62 84 LEU A N 1
ATOM 658 C CA . LEU A 1 84 ? 1.924 1.881 -9.880 1.00 96.62 84 LEU A CA 1
ATOM 659 C C . LEU A 1 84 ? 2.299 0.441 -9.507 1.00 96.62 84 LEU A C 1
ATOM 661 O O . LEU A 1 84 ? 3.221 -0.127 -10.087 1.00 96.62 84 LEU A O 1
ATOM 665 N N . ALA A 1 85 ? 1.568 -0.178 -8.581 1.00 95.88 85 ALA A N 1
ATOM 666 C CA . ALA A 1 85 ? 1.768 -1.579 -8.233 1.00 95.88 85 ALA A CA 1
ATOM 667 C C . ALA A 1 85 ? 1.473 -2.512 -9.416 1.00 95.88 85 ALA A C 1
ATOM 669 O O . ALA A 1 85 ? 2.215 -3.464 -9.646 1.00 95.88 85 ALA A O 1
ATOM 670 N N . THR A 1 86 ? 0.430 -2.215 -10.192 1.00 93.50 86 THR A N 1
ATOM 671 C CA . THR A 1 86 ? 0.083 -2.960 -11.410 1.00 93.50 86 THR A CA 1
ATOM 672 C C . THR A 1 86 ? 1.200 -2.869 -12.451 1.00 93.50 86 THR A C 1
ATOM 674 O O . THR A 1 86 ? 1.531 -3.871 -13.086 1.00 93.50 86 THR A O 1
ATOM 677 N N . GLU A 1 87 ? 1.824 -1.694 -12.600 1.00 91.31 87 GLU A N 1
ATOM 678 C CA . GLU A 1 87 ? 3.006 -1.497 -13.452 1.00 91.31 87 GLU A CA 1
ATOM 679 C C . GLU A 1 87 ? 4.165 -2.402 -12.995 1.00 91.31 87 GLU A C 1
ATOM 681 O O . GLU A 1 87 ? 4.694 -3.176 -13.794 1.00 91.31 87 GLU A O 1
ATOM 686 N N . VAL A 1 88 ? 4.494 -2.380 -11.697 1.00 92.06 88 VAL A N 1
ATOM 687 C CA . VAL A 1 88 ? 5.600 -3.158 -11.111 1.00 92.06 88 VAL A CA 1
ATOM 688 C C . VAL A 1 88 ? 5.377 -4.668 -11.225 1.00 92.06 88 VAL A C 1
ATOM 690 O O . VAL A 1 88 ? 6.234 -5.375 -11.760 1.00 92.06 88 VAL A O 1
ATOM 693 N N . VAL A 1 89 ? 4.234 -5.165 -10.744 1.00 90.81 89 VAL A N 1
ATOM 694 C CA . VAL A 1 89 ? 3.908 -6.601 -10.741 1.00 90.81 89 VAL A CA 1
ATOM 695 C C . VAL A 1 89 ? 3.737 -7.110 -12.174 1.00 90.81 89 VAL A C 1
ATOM 697 O O . VAL A 1 89 ? 4.202 -8.199 -12.504 1.00 90.81 89 VAL A O 1
ATOM 700 N N . GLY A 1 90 ? 3.137 -6.309 -13.060 1.00 88.12 90 GLY A N 1
ATOM 701 C CA . GLY A 1 90 ? 2.976 -6.656 -14.470 1.00 88.12 90 GLY A CA 1
ATOM 702 C C . GLY A 1 90 ? 4.305 -6.758 -15.226 1.00 88.12 90 GLY A C 1
ATOM 703 O O . GLY A 1 90 ? 4.493 -7.692 -16.006 1.00 88.12 90 GLY A O 1
ATOM 704 N N . ASP A 1 91 ? 5.241 -5.830 -14.999 1.00 86.50 91 ASP A N 1
ATOM 705 C CA . ASP A 1 91 ? 6.595 -5.912 -15.566 1.00 86.50 91 ASP A CA 1
ATOM 706 C C . ASP A 1 91 ? 7.356 -7.133 -15.042 1.00 86.50 91 ASP A C 1
ATOM 708 O O . ASP A 1 91 ? 8.077 -7.798 -15.793 1.00 86.50 91 ASP A O 1
ATOM 712 N N . GLU A 1 92 ? 7.199 -7.442 -13.754 1.00 87.75 92 GLU A N 1
ATOM 713 C CA . GLU A 1 92 ? 7.806 -8.619 -13.147 1.00 87.75 92 GLU A CA 1
ATOM 714 C C . GLU A 1 92 ? 7.280 -9.921 -13.744 1.00 87.75 92 GLU A C 1
ATOM 716 O O . GLU A 1 92 ? 8.083 -10.764 -14.158 1.00 87.75 92 GLU A O 1
ATOM 721 N N . GLU A 1 93 ? 5.962 -10.047 -13.879 1.00 87.44 93 GLU A N 1
ATOM 722 C CA . GLU A 1 93 ? 5.324 -11.205 -14.494 1.00 87.44 93 GLU A CA 1
ATOM 723 C C . GLU A 1 93 ? 5.756 -11.379 -15.951 1.00 87.44 93 GLU A C 1
ATOM 725 O O . GLU A 1 93 ? 6.166 -12.471 -16.334 1.00 87.44 93 GLU A O 1
ATOM 730 N N . ARG A 1 94 ? 5.760 -10.310 -16.763 1.00 85.31 94 ARG A N 1
ATOM 731 C CA . ARG A 1 94 ? 6.228 -10.375 -18.162 1.00 85.31 94 ARG A CA 1
ATOM 732 C C . ARG A 1 94 ? 7.660 -10.884 -18.261 1.00 85.31 94 ARG A C 1
ATOM 734 O O . ARG A 1 94 ? 7.969 -11.736 -19.093 1.00 85.31 94 ARG A O 1
ATOM 741 N N . ARG A 1 95 ? 8.544 -10.381 -17.401 1.00 84.88 95 ARG A N 1
ATOM 742 C CA . ARG A 1 95 ? 9.952 -10.792 -17.372 1.00 84.88 95 ARG A CA 1
ATOM 743 C C . ARG A 1 95 ? 10.104 -12.239 -16.922 1.00 84.88 95 ARG A C 1
ATOM 745 O O . ARG A 1 95 ? 10.960 -12.959 -17.435 1.00 84.88 95 ARG A O 1
ATOM 752 N N . ALA A 1 96 ? 9.308 -12.660 -15.947 1.00 85.62 96 ALA A N 1
ATOM 753 C CA . ALA A 1 96 ? 9.327 -14.024 -15.457 1.00 85.62 96 ALA A CA 1
ATOM 754 C C . ALA A 1 96 ? 8.756 -15.003 -16.495 1.00 85.62 96 ALA A C 1
ATOM 756 O O . ALA A 1 96 ? 9.355 -16.057 -16.713 1.00 85.62 96 ALA A O 1
ATOM 757 N N . ALA A 1 97 ? 7.681 -14.623 -17.188 1.00 84.06 97 ALA A N 1
ATOM 758 C CA . ALA A 1 97 ? 7.092 -15.362 -18.297 1.00 84.06 97 ALA A CA 1
ATOM 759 C C . ALA A 1 97 ? 8.089 -15.507 -19.452 1.00 84.06 97 ALA A C 1
ATOM 761 O O . ALA A 1 97 ? 8.386 -16.629 -19.840 1.00 84.06 97 ALA A O 1
ATOM 762 N N . ALA A 1 98 ? 8.720 -14.421 -19.912 1.00 83.50 98 ALA A N 1
ATOM 763 C CA . ALA A 1 98 ? 9.713 -14.472 -20.992 1.00 83.50 98 ALA A CA 1
ATOM 764 C C . ALA A 1 98 ? 10.904 -15.401 -20.683 1.00 83.50 98 ALA A C 1
ATOM 766 O O . ALA A 1 98 ? 11.455 -16.036 -21.577 1.00 83.50 98 ALA A O 1
ATOM 767 N N . LYS A 1 99 ? 11.300 -15.510 -19.407 1.00 84.44 99 LYS A N 1
ATOM 768 C CA . LYS A 1 99 ? 12.386 -16.405 -18.975 1.00 84.44 99 LYS A CA 1
ATOM 769 C C . LYS A 1 99 ? 11.966 -17.869 -18.850 1.00 84.44 99 LYS A C 1
ATOM 771 O O . LYS A 1 99 ? 12.819 -18.742 -18.958 1.00 84.44 99 LYS A O 1
ATOM 776 N N . ARG A 1 100 ? 10.700 -18.146 -18.527 1.00 80.00 100 ARG A N 1
ATOM 777 C CA . ARG A 1 100 ? 10.235 -19.492 -18.133 1.00 80.00 100 ARG A CA 1
ATOM 778 C C . ARG A 1 100 ? 9.325 -20.154 -19.154 1.00 80.00 100 ARG A C 1
ATOM 780 O O . ARG A 1 100 ? 9.237 -21.376 -19.181 1.00 80.00 100 ARG A O 1
ATOM 787 N N . CYS A 1 101 ? 8.659 -19.359 -19.974 1.00 80.06 101 CYS A N 1
ATOM 788 C CA . CYS A 1 101 ? 7.740 -19.789 -21.012 1.00 80.06 101 CYS A CA 1
ATOM 789 C C . CYS A 1 101 ? 8.056 -18.998 -22.290 1.00 80.06 101 CYS A C 1
ATOM 791 O O . CYS A 1 101 ? 7.397 -17.999 -22.573 1.00 80.06 101 CYS A O 1
ATOM 793 N N . PRO A 1 102 ? 9.080 -19.428 -23.054 1.00 70.38 102 PRO A N 1
ATOM 794 C CA . PRO A 1 102 ? 9.474 -18.767 -24.298 1.00 70.38 102 PRO A CA 1
ATOM 795 C C . PRO A 1 102 ? 8.376 -18.809 -25.366 1.00 70.38 102 PRO A C 1
ATOM 797 O O . PRO A 1 102 ? 8.329 -17.934 -26.223 1.00 70.38 102 PRO A O 1
ATOM 800 N N . ASP A 1 103 ? 7.491 -19.810 -25.299 1.00 74.31 103 ASP A N 1
ATOM 801 C CA . ASP A 1 103 ? 6.316 -19.929 -26.157 1.00 74.31 103 ASP A CA 1
ATOM 802 C C . ASP A 1 103 ? 5.024 -19.681 -25.346 1.00 74.31 103 ASP A C 1
ATOM 804 O O . ASP A 1 103 ? 4.593 -20.540 -24.568 1.00 74.31 103 ASP A O 1
ATOM 808 N N . PRO A 1 104 ? 4.379 -18.511 -25.516 1.00 67.25 104 PRO A N 1
ATOM 809 C CA . PRO A 1 104 ? 3.133 -18.171 -24.835 1.00 67.25 104 PRO A CA 1
ATOM 810 C C . PRO A 1 104 ? 1.968 -19.104 -25.184 1.00 67.25 104 PRO A C 1
ATOM 812 O O . PRO A 1 104 ? 1.054 -19.256 -24.377 1.00 67.25 104 PRO A O 1
ATOM 815 N N . ARG A 1 105 ? 1.985 -19.733 -26.368 1.00 67.75 105 ARG A N 1
ATOM 816 C CA . ARG A 1 105 ? 0.874 -20.562 -26.867 1.00 67.75 105 ARG A CA 1
ATOM 817 C C . ARG A 1 105 ? 0.859 -21.961 -26.255 1.00 67.75 105 ARG A C 1
ATOM 819 O O . ARG A 1 105 ? -0.198 -22.576 -26.174 1.00 67.75 105 ARG A O 1
ATOM 826 N N . SER A 1 106 ? 2.010 -22.444 -25.794 1.00 70.94 106 SER A N 1
ATOM 827 C CA . SER A 1 106 ? 2.154 -23.723 -25.087 1.00 70.94 106 SER A CA 1
ATOM 828 C C . SER A 1 106 ? 2.290 -23.562 -23.570 1.00 70.94 106 SER A C 1
ATOM 830 O O . SER A 1 106 ? 2.475 -24.546 -22.844 1.00 70.94 106 SER A O 1
ATOM 832 N N . CYS A 1 107 ? 2.168 -22.333 -23.059 1.00 71.81 107 CYS A N 1
ATOM 833 C CA . CYS A 1 107 ? 2.260 -22.070 -21.634 1.00 71.81 107 CYS A CA 1
ATOM 834 C C . CYS A 1 107 ? 1.064 -22.675 -20.882 1.00 71.81 107 CYS A C 1
ATOM 836 O O . CYS A 1 107 ? -0.054 -22.163 -20.915 1.00 71.81 107 CYS A O 1
ATOM 838 N N . ARG A 1 108 ? 1.326 -23.739 -20.115 1.00 69.69 108 ARG A N 1
ATOM 839 C CA . ARG A 1 108 ? 0.340 -24.391 -19.234 1.00 69.69 108 ARG A CA 1
ATOM 840 C C . ARG A 1 108 ? -0.181 -23.496 -18.099 1.00 69.69 108 ARG A C 1
ATOM 842 O O . ARG A 1 108 ? -1.130 -23.881 -17.427 1.00 69.69 108 ARG A O 1
ATOM 849 N N . HIS A 1 109 ? 0.409 -22.319 -17.883 1.00 71.38 109 HIS A N 1
ATOM 850 C CA . HIS A 1 109 ? -0.051 -21.327 -16.903 1.00 71.38 109 HIS A CA 1
ATOM 851 C C . HIS A 1 109 ? -1.033 -20.297 -17.499 1.00 71.38 109 HIS A C 1
ATOM 853 O O . HIS A 1 109 ? -1.428 -19.347 -16.819 1.00 71.38 109 HIS A O 1
ATOM 859 N N . HIS A 1 110 ? -1.444 -20.455 -18.759 1.00 60.53 110 HIS A N 1
ATOM 860 C CA . HIS A 1 110 ? -2.467 -19.617 -19.375 1.00 60.53 110 HIS A CA 1
ATOM 861 C C . HIS A 1 110 ? -3.858 -19.970 -18.813 1.00 60.53 110 HIS A C 1
ATOM 863 O O . HIS A 1 110 ? -4.385 -21.046 -19.083 1.00 60.53 110 HIS A O 1
ATOM 869 N N . SER A 1 111 ? -4.467 -19.069 -18.035 1.00 54.66 111 SER A N 1
ATOM 870 C CA . SER A 1 111 ? -5.887 -19.176 -17.662 1.00 54.66 111 SER A CA 1
ATOM 871 C C . SER A 1 111 ? -6.696 -18.286 -18.577 1.00 54.66 111 SER A C 1
ATOM 873 O O . SER A 1 111 ? -6.421 -17.097 -18.694 1.00 54.66 111 SER A O 1
ATOM 875 N N . THR A 1 112 ? -7.701 -18.880 -19.202 1.00 50.59 112 THR A N 1
ATOM 876 C CA . THR A 1 112 ? -8.741 -18.202 -19.975 1.00 50.59 112 THR A CA 1
ATOM 877 C C . THR A 1 112 ? -9.932 -17.775 -19.115 1.00 50.59 112 THR A C 1
ATOM 879 O O . THR A 1 112 ? -10.940 -17.351 -19.674 1.00 50.59 112 THR A O 1
ATOM 882 N N . GLN A 1 113 ? -9.871 -17.905 -17.784 1.00 44.44 113 GLN A N 1
ATOM 883 C CA . GLN A 1 113 ? -10.966 -17.449 -16.929 1.00 44.44 113 GLN A CA 1
ATOM 884 C C . GLN A 1 113 ? -10.845 -15.945 -16.641 1.00 44.44 113 GLN A C 1
ATOM 886 O O . GLN A 1 113 ? -9.798 -15.511 -16.170 1.00 44.44 113 GLN A O 1
ATOM 891 N N . PRO A 1 114 ? -11.880 -15.142 -16.939 1.00 45.16 114 PRO A N 1
ATOM 892 C CA . PRO A 1 114 ? -11.991 -13.798 -16.390 1.00 45.16 114 PRO A CA 1
ATOM 893 C C . PRO A 1 114 ? -12.239 -13.886 -14.880 1.00 45.16 114 PRO A C 1
ATOM 895 O O . PRO A 1 114 ? -12.899 -14.817 -14.409 1.00 45.16 114 PRO A O 1
ATOM 898 N N . ASP A 1 115 ? -11.720 -12.918 -14.128 1.00 48.31 115 ASP A N 1
ATOM 899 C CA . ASP A 1 115 ? -11.968 -12.846 -12.692 1.00 48.31 115 ASP A CA 1
ATOM 900 C C . ASP A 1 115 ? -13.456 -12.559 -12.383 1.00 48.31 115 ASP A C 1
ATOM 902 O O . ASP A 1 115 ? -14.245 -12.170 -13.249 1.00 48.31 115 ASP A O 1
ATOM 906 N N . ILE A 1 116 ? -13.845 -12.725 -11.112 1.00 44.94 116 ILE A N 1
ATOM 907 C CA . ILE A 1 116 ? -15.200 -12.444 -10.586 1.00 44.94 116 ILE A CA 1
ATOM 908 C C . ILE A 1 116 ? -15.656 -10.991 -10.872 1.00 44.94 116 ILE A C 1
ATOM 910 O O . ILE A 1 116 ? -16.843 -10.681 -10.772 1.00 44.94 116 ILE A O 1
ATOM 914 N N . PHE A 1 117 ? -14.743 -10.093 -11.256 1.00 43.94 117 PHE A N 1
ATOM 915 C CA . PHE A 1 117 ? -14.987 -8.668 -11.481 1.00 43.94 117 PHE A CA 1
ATOM 916 C C . PHE A 1 117 ? -14.885 -8.249 -12.958 1.00 43.94 117 PHE A C 1
ATOM 918 O O . PHE A 1 117 ? -14.925 -7.052 -13.253 1.00 43.94 117 PHE A O 1
ATOM 925 N N . GLY A 1 118 ? -14.815 -9.205 -13.893 1.00 42.66 118 GLY A N 1
ATOM 926 C CA . GLY A 1 118 ? -14.794 -8.941 -15.335 1.00 42.66 118 GLY A CA 1
ATOM 927 C C . GLY A 1 118 ? -13.496 -8.299 -15.835 1.00 42.66 118 GLY A C 1
ATOM 928 O O . GLY A 1 118 ? -13.475 -7.734 -16.932 1.00 42.66 118 GLY A O 1
ATOM 929 N N . GLY A 1 119 ? -12.425 -8.364 -15.043 1.00 45.50 119 GLY A N 1
ATOM 930 C CA . GLY A 1 119 ? -11.086 -7.956 -15.427 1.00 45.50 119 GLY A CA 1
ATOM 931 C C . GLY A 1 119 ? -10.258 -9.114 -15.985 1.00 45.50 119 GLY A C 1
ATOM 932 O O . GLY A 1 119 ? -10.435 -10.271 -15.606 1.00 45.50 119 GLY A O 1
ATOM 933 N N . GLN A 1 120 ? -9.339 -8.814 -16.913 1.00 51.28 120 GLN A N 1
ATOM 934 C CA . GLN A 1 120 ? -8.268 -9.747 -17.261 1.00 51.28 120 GLN A CA 1
ATOM 935 C C . GLN A 1 120 ? -7.489 -10.091 -15.986 1.00 51.28 120 GLN A C 1
ATOM 937 O O . GLN A 1 120 ? -6.854 -9.214 -15.402 1.00 51.28 120 GLN A O 1
ATOM 942 N N . ASP A 1 121 ? -7.563 -11.360 -15.583 1.00 49.38 121 ASP A N 1
ATOM 943 C CA . ASP A 1 121 ? -6.744 -12.004 -14.559 1.00 49.38 121 ASP A CA 1
ATOM 944 C C . ASP A 1 121 ? -5.317 -11.417 -14.531 1.00 49.38 121 ASP A C 1
ATOM 946 O O . ASP A 1 121 ? -4.462 -11.808 -15.328 1.00 49.38 121 ASP A O 1
ATOM 950 N N . TYR A 1 122 ? -4.992 -10.556 -13.563 1.00 54.03 122 TYR A N 1
ATOM 951 C CA . TYR A 1 122 ? -3.592 -10.313 -13.192 1.00 54.03 122 TYR A CA 1
ATOM 952 C C . TYR A 1 122 ? -3.094 -11.471 -12.319 1.00 54.03 122 TYR A C 1
ATOM 954 O O . TYR A 1 122 ? -2.569 -11.275 -11.233 1.00 54.03 122 TYR A O 1
ATOM 962 N N . ASN A 1 123 ? -3.285 -12.713 -12.766 1.00 63.19 123 ASN A N 1
ATOM 963 C CA . ASN A 1 123 ? -2.728 -13.879 -12.095 1.00 63.19 123 ASN A CA 1
ATOM 964 C C . ASN A 1 123 ? -1.262 -14.003 -12.508 1.00 63.19 123 ASN A C 1
ATOM 966 O O . ASN A 1 123 ? -0.949 -14.614 -13.528 1.00 63.19 123 ASN A O 1
ATOM 970 N N . ALA A 1 124 ? -0.368 -13.392 -11.729 1.00 66.50 124 ALA A N 1
ATOM 971 C CA . ALA A 1 124 ? 1.066 -13.503 -11.947 1.00 66.50 124 ALA A CA 1
ATOM 972 C C . ALA A 1 124 ? 1.546 -14.916 -11.568 1.00 66.50 124 ALA A C 1
ATOM 974 O O . ALA A 1 124 ? 1.864 -15.206 -10.416 1.00 66.50 124 ALA A O 1
ATOM 975 N N . ARG A 1 125 ? 1.512 -15.834 -12.538 1.00 74.38 125 ARG A N 1
ATOM 976 C CA . ARG A 1 125 ? 1.802 -17.265 -12.337 1.00 74.38 125 ARG A CA 1
ATOM 977 C C . ARG A 1 125 ? 3.267 -17.606 -12.564 1.00 74.38 125 ARG A C 1
ATOM 979 O O . ARG A 1 125 ? 3.698 -18.713 -12.244 1.00 74.38 125 ARG A O 1
ATOM 986 N N . HIS A 1 126 ? 4.039 -16.675 -13.118 1.00 80.00 126 HIS A N 1
ATOM 987 C CA . HIS A 1 126 ? 5.454 -16.869 -13.384 1.00 80.00 126 HIS A CA 1
ATOM 988 C C . HIS A 1 126 ? 6.337 -16.221 -12.314 1.00 80.00 126 HIS A C 1
ATOM 990 O O . HIS A 1 126 ? 7.532 -16.510 -12.281 1.00 80.00 126 HIS A O 1
ATOM 996 N N . ILE A 1 127 ? 5.809 -15.406 -11.400 1.00 82.62 127 ILE A N 1
ATOM 997 C CA . ILE A 1 127 ? 6.592 -14.869 -10.278 1.00 82.62 127 ILE A CA 1
ATOM 998 C C . ILE A 1 127 ? 6.954 -16.000 -9.296 1.00 82.62 127 ILE A C 1
ATOM 1000 O O . ILE A 1 127 ? 6.186 -16.929 -9.069 1.00 82.62 127 ILE A O 1
ATOM 1004 N N . LYS A 1 128 ? 8.192 -15.995 -8.779 1.00 84.12 128 LYS A N 1
ATOM 1005 C CA . LYS A 1 128 ? 8.631 -16.926 -7.718 1.00 84.12 128 LYS A CA 1
ATOM 1006 C C . LYS A 1 128 ? 8.550 -16.215 -6.367 1.00 84.12 128 LYS A C 1
ATOM 1008 O O . LYS A 1 128 ? 8.826 -15.016 -6.341 1.00 84.12 128 LYS A O 1
ATOM 1013 N N . PRO A 1 129 ? 8.318 -16.955 -5.269 1.00 88.44 129 PRO A N 1
ATOM 1014 C CA . PRO A 1 129 ? 8.538 -16.445 -3.925 1.00 88.44 129 PRO A CA 1
ATOM 1015 C C . PRO A 1 129 ? 9.894 -15.739 -3.812 1.00 88.44 129 PRO A C 1
ATOM 1017 O O . PRO A 1 129 ? 10.923 -16.297 -4.204 1.00 88.44 129 PRO A O 1
ATOM 1020 N N . SER A 1 130 ? 9.892 -14.506 -3.310 1.00 89.94 130 SER A N 1
ATOM 1021 C CA . SER A 1 130 ? 11.103 -13.698 -3.133 1.00 89.94 130 SER A CA 1
ATOM 1022 C C . SER A 1 130 ? 11.133 -13.018 -1.767 1.00 89.94 130 SER A C 1
ATOM 1024 O O . SER A 1 130 ? 10.089 -12.707 -1.195 1.00 89.94 130 SER A O 1
ATOM 1026 N N . PHE A 1 131 ? 12.340 -12.782 -1.249 1.00 91.56 131 PHE A N 1
ATOM 1027 C CA . PHE A 1 131 ? 12.579 -12.032 -0.017 1.00 91.56 131 PHE A CA 1
ATOM 1028 C C . PHE A 1 131 ? 13.406 -10.777 -0.315 1.00 91.56 131 PHE A C 1
ATOM 1030 O O . PHE A 1 131 ? 14.372 -10.836 -1.075 1.00 91.56 131 PHE A O 1
ATOM 1037 N N . SER A 1 132 ? 13.039 -9.660 0.307 1.00 89.69 132 SER A N 1
ATOM 1038 C CA . SER A 1 132 ? 13.741 -8.378 0.261 1.00 89.69 132 SER A CA 1
ATOM 1039 C C . SER A 1 132 ? 13.789 -7.775 1.662 1.00 89.69 132 SER A C 1
ATOM 1041 O O . SER A 1 132 ? 12.804 -7.855 2.393 1.00 89.69 132 SER A O 1
ATOM 1043 N N . ALA A 1 133 ? 14.909 -7.157 2.038 1.00 87.69 133 ALA A N 1
ATOM 1044 C CA . ALA A 1 133 ? 14.981 -6.352 3.260 1.00 87.69 133 ALA A CA 1
ATOM 1045 C C . ALA A 1 133 ? 14.346 -4.961 3.070 1.00 87.69 133 ALA A C 1
ATOM 1047 O O . ALA A 1 133 ? 13.873 -4.364 4.035 1.00 87.69 133 ALA A O 1
ATOM 1048 N N . ASP A 1 134 ? 14.299 -4.476 1.827 1.00 89.06 134 ASP A N 1
ATOM 1049 C CA . ASP A 1 134 ? 13.720 -3.182 1.476 1.00 89.06 134 ASP A CA 1
ATOM 1050 C C . ASP A 1 134 ? 12.193 -3.243 1.368 1.00 89.06 134 ASP A C 1
ATOM 1052 O O . ASP A 1 134 ? 11.628 -4.253 0.928 1.00 89.06 134 ASP A O 1
ATOM 1056 N N . LEU A 1 135 ? 11.543 -2.126 1.710 1.00 88.88 135 LEU A N 1
ATOM 1057 C CA . LEU A 1 135 ? 10.108 -1.923 1.516 1.00 88.88 135 LEU A CA 1
ATOM 1058 C C . LEU A 1 135 ? 9.801 -1.715 0.030 1.00 88.88 135 LEU A C 1
ATOM 1060 O O . LEU A 1 135 ? 10.365 -0.843 -0.630 1.00 88.88 135 LEU A O 1
ATOM 1064 N N . GLY A 1 136 ? 8.880 -2.517 -0.484 1.00 94.00 136 GLY A N 1
ATOM 1065 C CA . GLY A 1 136 ? 8.451 -2.533 -1.871 1.00 94.00 136 GLY A CA 1
ATOM 1066 C C . GLY A 1 136 ? 6.978 -2.164 -2.008 1.00 94.00 136 GLY A C 1
ATOM 1067 O O . GLY A 1 136 ? 6.542 -1.090 -1.587 1.00 94.00 136 GLY A O 1
ATOM 1068 N N . VAL A 1 137 ? 6.217 -3.044 -2.657 1.00 96.06 137 VAL A N 1
ATOM 1069 C CA . VAL A 1 137 ? 4.803 -2.824 -2.992 1.00 96.06 137 VAL A CA 1
ATOM 1070 C C . VAL A 1 137 ? 3.857 -3.290 -1.886 1.00 96.06 137 VAL A C 1
ATOM 1072 O O . VAL A 1 137 ? 2.714 -2.834 -1.850 1.00 96.06 137 VAL A O 1
ATOM 1075 N N . VAL A 1 138 ? 4.307 -4.168 -0.978 1.00 96.81 138 VAL A N 1
ATOM 1076 C CA . VAL A 1 138 ? 3.425 -4.835 -0.006 1.00 96.81 138 VAL A CA 1
ATOM 1077 C C . VAL A 1 138 ? 2.825 -3.857 1.017 1.00 96.81 138 VAL A C 1
ATOM 1079 O O . VAL A 1 138 ? 1.597 -3.818 1.112 1.00 96.81 138 VAL A O 1
ATOM 1082 N N . PRO A 1 139 ? 3.596 -3.018 1.741 1.00 96.56 139 PRO A N 1
ATOM 1083 C CA . PRO A 1 139 ? 3.024 -2.089 2.713 1.00 96.56 139 PRO A CA 1
ATOM 1084 C C . PRO A 1 139 ? 2.038 -1.079 2.096 1.00 96.56 139 PRO A C 1
ATOM 1086 O O . PRO A 1 139 ? 0.934 -0.945 2.632 1.00 96.56 139 PRO A O 1
ATOM 1089 N N . PRO A 1 140 ? 2.345 -0.405 0.962 1.00 98.00 140 PRO A N 1
ATOM 1090 C CA . PRO A 1 140 ? 1.393 0.515 0.339 1.00 98.00 140 PRO A CA 1
ATOM 1091 C C . PRO A 1 140 ? 0.093 -0.174 -0.086 1.00 98.00 140 PRO A C 1
ATOM 1093 O O . PRO A 1 140 ? -0.991 0.352 0.170 1.00 98.00 140 PRO A O 1
ATOM 1096 N N . LEU A 1 141 ? 0.181 -1.367 -0.686 1.00 97.94 141 LEU A N 1
ATOM 1097 C CA . LEU A 1 141 ? -0.999 -2.144 -1.067 1.00 97.94 141 LEU A CA 1
ATOM 1098 C C . LEU A 1 141 ? -1.809 -2.597 0.150 1.00 97.94 141 LEU A C 1
ATOM 1100 O O . LEU A 1 141 ? -3.036 -2.559 0.108 1.00 97.94 141 LEU A O 1
ATOM 1104 N N . PHE A 1 142 ? -1.153 -2.971 1.248 1.00 96.38 142 PHE A N 1
ATOM 1105 C CA . PHE A 1 142 ? -1.830 -3.327 2.493 1.00 96.38 142 PHE A CA 1
ATOM 1106 C C . PHE A 1 142 ? -2.611 -2.145 3.086 1.00 96.38 142 PHE A C 1
ATOM 1108 O O . PHE A 1 142 ? -3.744 -2.308 3.549 1.00 96.38 142 PHE A O 1
ATOM 1115 N N . VAL A 1 143 ? -2.055 -0.930 3.026 1.00 96.69 143 VAL A N 1
ATOM 1116 C CA . VAL A 1 143 ? -2.790 0.280 3.420 1.00 96.69 143 VAL A CA 1
ATOM 1117 C C . VAL A 1 143 ? -4.028 0.464 2.545 1.00 96.69 143 VAL A C 1
ATOM 1119 O O . VAL A 1 143 ? -5.110 0.679 3.085 1.00 96.69 143 VAL A O 1
ATOM 1122 N N . VAL A 1 144 ? -3.926 0.302 1.222 1.00 97.62 144 VAL A N 1
ATOM 1123 C CA . VAL A 1 144 ? -5.102 0.375 0.334 1.00 97.62 144 VAL A CA 1
ATOM 1124 C C . VAL A 1 144 ? -6.132 -0.705 0.686 1.00 97.62 144 VAL A C 1
ATOM 1126 O O . VAL A 1 144 ? -7.306 -0.387 0.873 1.00 97.62 144 VAL A O 1
ATOM 1129 N N . ALA A 1 145 ? -5.695 -1.957 0.841 1.00 95.38 145 ALA A N 1
ATOM 1130 C CA . ALA A 1 145 ? -6.553 -3.109 1.118 1.00 95.38 145 ALA A CA 1
ATOM 1131 C C . ALA A 1 145 ? -7.349 -2.975 2.428 1.00 95.38 145 ALA A C 1
ATOM 1133 O O . ALA A 1 145 ? -8.456 -3.497 2.531 1.00 95.38 145 ALA A O 1
ATOM 1134 N N . THR A 1 146 ? -6.812 -2.265 3.423 1.00 93.56 146 THR A N 1
ATOM 1135 C CA . THR A 1 146 ? -7.451 -2.110 4.742 1.00 93.56 146 THR A CA 1
ATOM 1136 C C . THR A 1 146 ? -8.152 -0.759 4.933 1.00 93.56 146 THR A C 1
ATOM 1138 O O . THR A 1 146 ? -9.114 -0.653 5.701 1.00 93.56 146 THR A O 1
ATOM 1141 N N . LYS A 1 147 ? -7.706 0.300 4.242 1.00 92.94 147 LYS A N 1
ATOM 1142 C CA . LYS A 1 147 ? -8.179 1.681 4.463 1.00 92.94 147 LYS A CA 1
ATOM 1143 C C . LYS A 1 147 ? -9.097 2.233 3.377 1.00 92.94 147 LYS A C 1
ATOM 1145 O O . LYS A 1 147 ? -9.919 3.092 3.680 1.00 92.94 147 LYS A O 1
ATOM 1150 N N . CYS A 1 148 ? -9.007 1.758 2.139 1.00 93.75 148 CYS A N 1
ATOM 1151 C CA . CYS A 1 148 ? -9.833 2.270 1.044 1.00 93.75 148 CYS A CA 1
ATOM 1152 C C . CYS A 1 148 ? -11.265 1.727 1.127 1.00 93.75 148 CYS A C 1
ATOM 1154 O O . CYS A 1 148 ? -11.429 0.516 1.156 1.00 93.75 148 CYS A O 1
ATOM 1156 N N . ARG A 1 149 ? -12.311 2.569 1.121 1.00 90.56 149 ARG A N 1
ATOM 1157 C CA . ARG A 1 149 ? -13.728 2.126 1.127 1.00 90.56 149 ARG A CA 1
ATOM 1158 C C . ARG A 1 149 ? -14.328 1.815 -0.245 1.00 90.56 149 ARG A C 1
ATOM 1160 O O . ARG A 1 149 ? -15.431 1.282 -0.300 1.00 90.56 149 ARG A O 1
ATOM 1167 N N . ASP A 1 150 ? -13.622 2.135 -1.329 1.00 89.75 150 ASP A N 1
ATOM 1168 C CA . ASP A 1 150 ? -14.047 1.807 -2.693 1.00 89.75 150 ASP A CA 1
ATOM 1169 C C . ASP A 1 150 ? -13.807 0.309 -2.963 1.00 89.75 150 ASP A C 1
ATOM 1171 O O . ASP A 1 150 ? -12.644 -0.116 -2.977 1.00 89.75 150 ASP A O 1
ATOM 1175 N N . PRO A 1 151 ? -14.864 -0.500 -3.190 1.00 88.00 151 PRO A N 1
ATOM 1176 C CA . PRO A 1 151 ? -14.725 -1.953 -3.297 1.00 88.00 151 PRO A CA 1
ATOM 1177 C C . PRO A 1 151 ? -13.786 -2.385 -4.424 1.00 88.00 151 PRO A C 1
ATOM 1179 O O . PRO A 1 151 ? -13.004 -3.316 -4.259 1.00 88.00 151 PRO A O 1
ATOM 1182 N N . LEU A 1 152 ? -13.817 -1.682 -5.562 1.00 89.50 152 LEU A N 1
ATOM 1183 C CA . LEU A 1 152 ? -12.983 -2.009 -6.720 1.00 89.50 152 LEU A CA 1
ATOM 1184 C C . LEU A 1 152 ? -11.500 -1.778 -6.425 1.00 89.50 152 LEU A C 1
ATOM 1186 O O . LEU A 1 152 ? -10.706 -2.708 -6.540 1.00 89.50 152 LEU A O 1
ATOM 1190 N N . THR A 1 153 ? -11.139 -0.570 -5.984 1.00 92.50 153 THR A N 1
ATOM 1191 C CA . THR A 1 153 ? -9.744 -0.215 -5.673 1.00 92.50 153 THR A CA 1
ATOM 1192 C C . THR A 1 153 ? -9.176 -1.138 -4.590 1.00 92.50 153 THR A C 1
ATOM 1194 O O . THR A 1 153 ? -8.034 -1.593 -4.675 1.00 92.50 153 THR A O 1
ATOM 1197 N N . ARG A 1 154 ? -9.992 -1.479 -3.585 1.00 93.19 154 ARG A N 1
ATOM 1198 C CA . ARG A 1 154 ? -9.596 -2.402 -2.519 1.00 93.19 154 ARG A CA 1
ATOM 1199 C C . ARG A 1 154 ? -9.341 -3.819 -3.033 1.00 93.19 154 ARG A C 1
ATOM 1201 O O . ARG A 1 154 ? -8.307 -4.403 -2.715 1.00 93.19 154 ARG A O 1
ATOM 1208 N N . ARG A 1 155 ? -10.259 -4.370 -3.831 1.00 91.56 155 ARG A N 1
ATOM 1209 C CA . ARG A 1 155 ? -10.136 -5.723 -4.398 1.00 91.56 155 ARG A CA 1
ATOM 1210 C C . ARG A 1 155 ? -8.931 -5.834 -5.327 1.00 91.56 155 ARG A C 1
ATOM 1212 O O . ARG A 1 155 ? -8.201 -6.815 -5.237 1.00 91.56 155 ARG A O 1
ATOM 1219 N N . GLN A 1 156 ? -8.660 -4.800 -6.124 1.00 93.19 156 GLN A N 1
ATOM 1220 C CA . GLN A 1 156 ? -7.450 -4.720 -6.946 1.00 93.19 156 GLN A CA 1
ATOM 1221 C C . GLN A 1 156 ? -6.176 -4.775 -6.093 1.00 93.19 156 GLN A C 1
ATOM 1223 O O . GLN A 1 156 ? -5.256 -5.528 -6.406 1.00 93.19 156 GLN A O 1
ATOM 1228 N N . ALA A 1 157 ? -6.125 -4.034 -4.981 1.00 96.25 157 ALA A N 1
ATOM 1229 C CA . ALA A 1 157 ? -4.976 -4.083 -4.081 1.00 96.25 157 ALA A CA 1
ATOM 1230 C C . ALA A 1 157 ? -4.774 -5.475 -3.455 1.00 96.25 157 ALA A C 1
ATOM 1232 O O . ALA A 1 157 ? -3.649 -5.970 -3.404 1.00 96.25 157 ALA A O 1
ATOM 1233 N N . ILE A 1 158 ? -5.861 -6.128 -3.029 1.00 94.56 158 ILE A N 1
ATOM 1234 C CA . ILE A 1 158 ? -5.832 -7.502 -2.502 1.00 94.56 158 ILE A CA 1
ATOM 1235 C C . ILE A 1 158 ? -5.329 -8.484 -3.566 1.00 94.56 158 ILE A C 1
ATOM 1237 O O . ILE A 1 158 ? -4.488 -9.330 -3.269 1.00 94.56 158 ILE A O 1
ATOM 1241 N N . GLN A 1 159 ? -5.808 -8.372 -4.805 1.00 92.44 159 GLN A N 1
ATOM 1242 C CA . GLN A 1 159 ? -5.372 -9.227 -5.908 1.00 92.44 159 GLN A CA 1
ATOM 1243 C C . GLN A 1 159 ? -3.872 -9.075 -6.166 1.00 92.44 159 GLN A C 1
ATOM 1245 O O . GLN A 1 159 ? -3.166 -10.079 -6.200 1.00 92.44 159 GLN A O 1
ATOM 1250 N N . LEU A 1 160 ? -3.374 -7.836 -6.247 1.00 93.94 160 LEU A N 1
ATOM 1251 C CA . LEU A 1 160 ? -1.948 -7.554 -6.430 1.00 93.94 160 LEU A CA 1
ATOM 1252 C C . LEU A 1 160 ? -1.087 -8.126 -5.297 1.00 93.94 160 LEU A C 1
ATOM 1254 O O . LEU A 1 160 ? -0.007 -8.656 -5.562 1.00 93.94 160 LEU A O 1
ATOM 1258 N N . LEU A 1 161 ? -1.562 -8.062 -4.047 1.00 94.69 161 LEU A N 1
ATOM 1259 C CA . LEU A 1 161 ? -0.887 -8.693 -2.911 1.00 94.69 161 LEU A CA 1
ATOM 1260 C C . LEU A 1 161 ? -0.762 -10.208 -3.121 1.00 94.69 161 LEU A C 1
ATOM 1262 O O . LEU A 1 161 ? 0.360 -10.717 -3.114 1.00 94.69 161 LEU A O 1
ATOM 1266 N N . ARG A 1 162 ? -1.870 -10.905 -3.413 1.00 90.75 162 ARG A N 1
ATOM 1267 C CA . ARG A 1 162 ? -1.885 -12.367 -3.635 1.00 90.75 162 ARG A CA 1
ATOM 1268 C C . ARG A 1 162 ? -0.969 -12.809 -4.769 1.00 90.75 162 ARG A C 1
ATOM 1270 O O . ARG A 1 162 ? -0.374 -13.878 -4.713 1.00 90.75 162 ARG A O 1
ATOM 1277 N N . THR A 1 163 ? -0.867 -12.004 -5.820 1.00 86.88 163 THR A N 1
ATOM 1278 C CA . THR A 1 163 ? -0.149 -12.393 -7.038 1.00 86.88 163 THR A CA 1
ATOM 1279 C C . THR A 1 163 ? 1.326 -12.013 -6.984 1.00 86.88 163 THR A C 1
ATOM 1281 O O . THR A 1 163 ? 2.126 -12.561 -7.732 1.00 86.88 163 THR A O 1
ATOM 1284 N N . SER A 1 164 ? 1.721 -11.103 -6.091 1.00 87.56 164 SER A N 1
ATOM 1285 C CA . SER A 1 164 ? 3.111 -10.650 -6.007 1.00 87.56 164 SER A CA 1
ATOM 1286 C C . SER A 1 164 ? 4.076 -11.735 -5.507 1.00 87.56 164 SER A C 1
ATOM 1288 O O . SER A 1 164 ? 5.218 -11.758 -5.950 1.00 87.56 164 SER A O 1
ATOM 1290 N N . SER A 1 165 ? 3.648 -12.660 -4.636 1.00 88.25 165 SER A N 1
ATOM 1291 C CA . SER A 1 165 ? 4.511 -13.707 -4.048 1.00 88.25 165 SER A CA 1
ATOM 1292 C C . SER A 1 165 ? 5.817 -13.156 -3.437 1.00 88.25 165 SER A C 1
ATOM 1294 O O . SER A 1 165 ? 6.914 -13.641 -3.725 1.00 88.25 165 SER A O 1
ATOM 1296 N N . ARG A 1 166 ? 5.738 -12.103 -2.612 1.00 90.56 166 ARG A N 1
ATOM 1297 C CA . ARG A 1 166 ? 6.918 -11.416 -2.037 1.00 90.56 166 ARG A CA 1
ATOM 1298 C C . ARG A 1 166 ? 6.858 -11.304 -0.517 1.00 90.56 166 ARG A C 1
ATOM 1300 O O . ARG A 1 166 ? 5.777 -11.168 0.060 1.00 90.56 166 ARG A O 1
ATOM 1307 N N . ARG A 1 167 ? 8.037 -11.297 0.111 1.00 92.19 167 ARG A N 1
ATOM 1308 C CA . ARG A 1 167 ? 8.248 -10.953 1.519 1.00 92.19 167 ARG A CA 1
ATOM 1309 C C . ARG A 1 167 ? 9.231 -9.789 1.653 1.00 92.19 167 ARG A C 1
ATOM 1311 O O . ARG A 1 167 ? 10.363 -9.878 1.192 1.00 92.19 167 ARG A O 1
ATOM 1318 N N . GLU A 1 168 ? 8.797 -8.706 2.285 1.00 94.06 168 GLU A N 1
ATOM 1319 C CA . GLU A 1 168 ? 9.530 -7.446 2.460 1.00 94.06 168 GLU A CA 1
ATOM 1320 C C . GLU A 1 168 ? 9.806 -7.230 3.957 1.00 94.06 168 GLU A C 1
ATOM 1322 O O . GLU A 1 168 ? 9.012 -6.642 4.696 1.00 94.06 168 GLU A O 1
ATOM 1327 N N . GLY A 1 169 ? 10.901 -7.813 4.447 1.00 89.94 169 GLY A N 1
ATOM 1328 C CA . GLY A 1 169 ? 11.200 -7.904 5.874 1.00 89.94 169 GLY A CA 1
ATOM 1329 C C . GLY A 1 169 ? 10.101 -8.654 6.638 1.00 89.94 169 GLY A C 1
ATOM 1330 O O . GLY A 1 169 ? 9.936 -9.872 6.494 1.00 89.94 169 GLY A O 1
ATOM 1331 N N . MET A 1 170 ? 9.352 -7.922 7.468 1.00 86.06 170 MET A N 1
ATOM 1332 C CA . MET A 1 170 ? 8.213 -8.457 8.228 1.00 86.06 170 MET A CA 1
ATOM 1333 C C . MET A 1 170 ? 6.920 -8.576 7.410 1.00 86.06 170 MET A C 1
ATOM 1335 O O . MET A 1 170 ? 5.972 -9.212 7.862 1.00 86.06 170 MET A O 1
ATOM 1339 N N . TRP A 1 171 ? 6.865 -7.966 6.227 1.00 90.44 171 TRP A N 1
ATOM 1340 C CA . TRP A 1 171 ? 5.671 -7.945 5.394 1.00 90.44 171 TRP A CA 1
ATOM 1341 C C . TRP A 1 171 ? 5.612 -9.169 4.496 1.00 90.44 171 TRP A C 1
ATOM 1343 O O . TRP A 1 171 ? 6.410 -9.294 3.575 1.00 90.44 171 TRP A O 1
ATOM 1353 N N . ASP A 1 172 ? 4.648 -10.050 4.731 1.00 91.44 172 ASP A N 1
ATOM 1354 C CA . ASP A 1 172 ? 4.329 -11.150 3.825 1.00 91.44 172 ASP A CA 1
ATOM 1355 C C . ASP A 1 172 ? 3.112 -10.783 2.964 1.00 91.44 172 ASP A C 1
ATOM 1357 O O . ASP A 1 172 ? 2.070 -10.387 3.489 1.00 91.44 172 ASP A O 1
ATOM 1361 N N . SER A 1 173 ? 3.262 -10.860 1.641 1.00 92.25 173 SER A N 1
ATOM 1362 C CA . SER A 1 173 ? 2.222 -10.440 0.690 1.00 92.25 173 SER A CA 1
ATOM 1363 C C . SER A 1 173 ? 0.944 -11.282 0.757 1.00 92.25 173 SER A C 1
ATOM 1365 O O . SER A 1 173 ? -0.153 -10.724 0.702 1.00 92.25 173 SER A O 1
ATOM 1367 N N . GLU A 1 174 ? 1.063 -12.599 0.931 1.00 89.62 174 GLU A N 1
ATOM 1368 C CA . GLU A 1 174 ? -0.082 -13.508 1.023 1.00 89.62 174 GLU A CA 1
ATOM 1369 C C . GLU A 1 174 ? -0.819 -13.299 2.348 1.00 89.62 174 GLU A C 1
ATOM 1371 O O . GLU A 1 174 ? -2.044 -13.168 2.370 1.00 89.62 174 GLU A O 1
ATOM 1376 N N . LEU A 1 175 ? -0.089 -13.169 3.458 1.00 88.25 175 LEU A N 1
ATOM 1377 C CA . LEU A 1 175 ? -0.699 -12.837 4.741 1.00 88.25 175 LEU A CA 1
ATOM 1378 C C . LEU A 1 175 ? -1.399 -11.470 4.702 1.00 88.25 175 LEU A C 1
ATOM 1380 O O . LEU A 1 175 ? -2.534 -11.348 5.165 1.00 88.25 175 LEU A O 1
ATOM 1384 N N . ALA A 1 176 ? -0.762 -10.452 4.115 1.00 92.06 176 ALA A N 1
ATOM 1385 C CA . ALA A 1 176 ? -1.349 -9.124 3.940 1.00 92.06 176 ALA A CA 1
ATOM 1386 C C . ALA A 1 176 ? -2.655 -9.179 3.128 1.00 92.06 176 ALA A C 1
ATOM 1388 O O . ALA A 1 176 ? -3.639 -8.529 3.497 1.00 92.06 176 ALA A O 1
ATOM 1389 N N . ALA A 1 177 ? -2.696 -9.988 2.065 1.00 92.06 177 ALA A N 1
ATOM 1390 C CA . ALA A 1 177 ? -3.910 -10.213 1.292 1.00 92.06 177 ALA A CA 1
ATOM 1391 C C . ALA A 1 177 ? -5.013 -10.876 2.123 1.00 92.06 177 ALA A C 1
ATOM 1393 O O . ALA A 1 177 ? -6.147 -10.397 2.115 1.00 92.06 177 ALA A O 1
ATOM 1394 N N . ARG A 1 178 ? -4.692 -11.941 2.870 1.00 89.75 178 ARG A N 1
ATOM 1395 C CA . ARG A 1 178 ? -5.660 -12.651 3.723 1.00 89.75 178 ARG A CA 1
ATOM 1396 C C . ARG A 1 178 ? -6.267 -11.740 4.784 1.00 89.75 178 ARG A C 1
ATOM 1398 O O . ARG A 1 178 ? -7.477 -11.775 4.992 1.00 89.75 178 ARG A O 1
ATOM 1405 N N . ILE A 1 179 ? -5.453 -10.881 5.400 1.00 89.00 179 ILE A N 1
ATOM 1406 C CA . ILE A 1 179 ? -5.932 -9.853 6.333 1.00 89.00 179 ILE A CA 1
ATOM 1407 C C . ILE A 1 179 ? -6.915 -8.906 5.630 1.00 89.00 179 ILE A C 1
ATOM 1409 O O . ILE A 1 179 ? -8.004 -8.658 6.145 1.00 89.00 179 ILE A O 1
ATOM 1413 N N . GLY A 1 180 ? -6.559 -8.391 4.447 1.00 90.94 180 GLY A N 1
ATOM 1414 C CA . GLY A 1 180 ? -7.426 -7.500 3.667 1.00 90.94 180 GLY A CA 1
ATOM 1415 C C . GLY A 1 180 ? -8.750 -8.152 3.252 1.00 90.94 180 GLY A C 1
ATOM 1416 O O . GLY A 1 180 ? -9.805 -7.517 3.327 1.00 90.94 180 GLY A O 1
ATOM 1417 N N . MET A 1 181 ? -8.716 -9.431 2.871 1.00 90.25 181 MET A N 1
ATOM 1418 C CA . MET A 1 181 ? -9.910 -10.223 2.561 1.00 90.25 181 MET A CA 1
ATOM 1419 C C . MET A 1 181 ? -10.802 -10.401 3.787 1.00 90.25 181 MET A C 1
ATOM 1421 O O . MET A 1 181 ? -12.003 -10.172 3.695 1.00 90.25 181 MET A O 1
ATOM 1425 N N . TRP A 1 182 ? -10.224 -10.757 4.935 1.00 89.19 182 TRP A N 1
ATOM 1426 C CA . TRP A 1 182 ? -10.970 -10.930 6.180 1.00 89.19 182 TRP A CA 1
ATOM 1427 C C . TRP A 1 182 ? -11.657 -9.635 6.630 1.00 89.19 182 TRP A C 1
ATOM 1429 O O . TRP A 1 182 ? -12.840 -9.649 6.957 1.00 89.19 182 TRP A O 1
ATOM 1439 N N . ILE A 1 183 ? -10.952 -8.500 6.566 1.00 88.81 183 ILE A N 1
ATOM 1440 C CA . ILE A 1 183 ? -11.541 -7.183 6.855 1.00 88.81 183 ILE A CA 1
ATOM 1441 C C . ILE A 1 183 ? -12.690 -6.892 5.895 1.00 88.81 183 ILE A C 1
ATOM 1443 O O . ILE A 1 183 ? -13.754 -6.467 6.326 1.00 88.81 183 ILE A O 1
ATOM 1447 N N . THR A 1 184 ? -12.494 -7.139 4.600 1.00 88.38 184 THR A N 1
ATOM 1448 C CA . THR A 1 184 ? -13.542 -6.914 3.597 1.00 88.38 184 THR A CA 1
ATOM 1449 C C . THR A 1 184 ? -14.769 -7.777 3.876 1.00 88.38 184 THR A C 1
ATOM 1451 O O . THR A 1 184 ? -15.873 -7.254 3.841 1.00 88.38 184 THR A O 1
ATOM 1454 N N . ALA A 1 185 ? -14.587 -9.048 4.239 1.00 87.19 185 ALA A N 1
ATOM 1455 C CA . ALA A 1 185 ? -15.686 -9.941 4.591 1.00 87.19 185 ALA A CA 1
ATOM 1456 C C . ALA A 1 185 ? -16.476 -9.452 5.817 1.00 87.19 185 ALA A C 1
ATOM 1458 O O . ALA A 1 185 ? -17.700 -9.483 5.793 1.00 87.19 185 ALA A O 1
ATOM 1459 N N . ILE A 1 186 ? -15.800 -8.945 6.856 1.00 86.62 186 ILE A N 1
ATOM 1460 C CA . ILE A 1 186 ? -16.472 -8.353 8.027 1.00 86.62 186 ILE A CA 1
ATOM 1461 C C . ILE A 1 186 ? -17.269 -7.108 7.631 1.00 86.62 186 ILE A C 1
ATOM 1463 O O . ILE A 1 186 ? -18.389 -6.903 8.085 1.00 86.62 186 ILE A O 1
ATOM 1467 N N . GLU A 1 187 ? -16.683 -6.244 6.807 1.00 86.81 187 GLU A N 1
ATOM 1468 C CA . GLU A 1 187 ? -17.314 -4.980 6.432 1.00 86.81 187 GLU A CA 1
ATOM 1469 C C . GLU A 1 187 ? -18.462 -5.146 5.425 1.00 86.81 187 GLU A C 1
ATOM 1471 O O . GLU A 1 187 ? -19.368 -4.309 5.378 1.00 86.81 187 GLU A O 1
ATOM 1476 N N . GLU A 1 188 ? -18.415 -6.204 4.613 1.00 82.81 188 GLU A N 1
ATOM 1477 C CA . GLU A 1 188 ? -19.437 -6.562 3.626 1.00 82.81 188 GLU A CA 1
ATOM 1478 C C . GLU A 1 188 ? -20.497 -7.541 4.187 1.00 82.81 188 GLU A C 1
ATOM 1480 O O . GLU A 1 188 ? -21.512 -7.757 3.524 1.00 82.81 188 GLU A O 1
ATOM 1485 N N . GLU A 1 189 ? -20.333 -8.056 5.417 1.00 78.00 189 GLU A N 1
ATOM 1486 C CA . GLU A 1 189 ? -21.316 -8.892 6.138 1.00 78.00 189 GLU A CA 1
ATOM 1487 C C . GLU A 1 189 ? -22.700 -8.207 6.095 1.00 78.00 189 GLU A C 1
ATOM 1489 O O . GLU A 1 189 ? -22.810 -7.014 6.379 1.00 78.00 189 GLU A O 1
ATOM 1494 N N . ASP A 1 190 ? -23.752 -8.905 5.656 1.00 64.81 190 ASP A N 1
ATOM 1495 C CA . ASP A 1 190 ? -25.131 -8.399 5.486 1.00 64.81 190 ASP A CA 1
ATOM 1496 C C . ASP A 1 190 ? -25.339 -7.278 4.439 1.00 64.81 190 ASP A C 1
ATOM 1498 O O . ASP A 1 190 ? -26.344 -6.564 4.468 1.00 64.81 190 ASP A O 1
ATOM 1502 N N . MET A 1 191 ? -24.399 -7.055 3.512 1.00 61.81 191 MET A N 1
ATOM 1503 C CA . MET A 1 191 ? -24.635 -6.207 2.324 1.00 61.81 191 MET A CA 1
ATOM 1504 C C . MET A 1 191 ? -25.300 -6.973 1.166 1.00 61.81 191 MET A C 1
ATOM 1506 O O . MET A 1 191 ? -25.812 -6.326 0.253 1.00 61.81 191 MET A O 1
ATOM 1510 N N . GLU A 1 192 ? -25.332 -8.310 1.231 1.00 52.56 192 GLU A N 1
ATOM 1511 C CA . GLU A 1 192 ? -25.894 -9.238 0.228 1.00 52.56 192 GLU A CA 1
ATOM 1512 C C . GLU A 1 192 ? -27.435 -9.379 0.284 1.00 52.56 192 GLU A C 1
ATOM 1514 O O . GLU A 1 192 ? -28.010 -10.270 -0.330 1.00 52.56 192 GLU A O 1
ATOM 1519 N N . GLY A 1 193 ? -28.124 -8.495 1.012 1.00 45.53 193 GLY A N 1
ATOM 1520 C CA . GLY A 1 193 ? -29.568 -8.566 1.269 1.00 45.53 193 GLY A CA 1
ATOM 1521 C C . GLY A 1 193 ? -30.494 -7.937 0.220 1.00 45.53 193 GLY A C 1
ATOM 1522 O O . GLY A 1 193 ? -31.586 -7.524 0.595 1.00 45.53 193 GLY A O 1
ATOM 1523 N N . ASP A 1 194 ? -30.095 -7.835 -1.049 1.00 39.75 194 ASP A N 1
ATOM 1524 C CA . ASP A 1 194 ? -31.034 -7.501 -2.132 1.00 39.75 194 ASP A CA 1
ATOM 1525 C C . ASP A 1 194 ? -30.928 -8.592 -3.205 1.00 39.75 194 ASP A C 1
ATOM 1527 O O . ASP A 1 194 ? -29.972 -8.651 -3.980 1.00 39.75 194 ASP A O 1
ATOM 1531 N 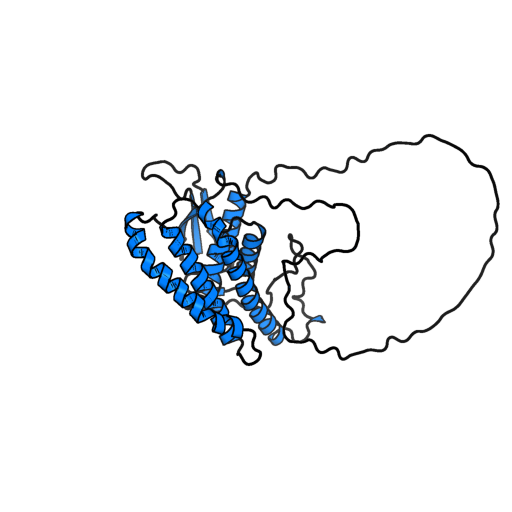N . GLU A 1 195 ? -31.864 -9.542 -3.142 1.00 32.91 195 GLU A N 1
ATOM 1532 C CA . GLU A 1 195 ? -31.965 -10.692 -4.043 1.00 32.91 195 GLU A CA 1
ATOM 1533 C C . GLU A 1 195 ? -31.874 -10.255 -5.517 1.00 32.91 195 GLU A C 1
ATOM 1535 O O . GLU A 1 195 ? -32.502 -9.267 -5.914 1.00 32.91 195 GLU A O 1
ATOM 1540 N N . PRO A 1 196 ? -31.184 -11.013 -6.389 1.00 37.91 196 PRO A N 1
ATOM 1541 C CA . PRO A 1 196 ? -31.335 -10.818 -7.818 1.00 37.91 196 PRO A CA 1
ATOM 1542 C C . PRO A 1 196 ? -32.786 -11.143 -8.178 1.00 37.91 196 PRO A C 1
ATOM 1544 O O . PRO A 1 196 ? -33.208 -12.297 -8.091 1.00 37.91 196 PRO A O 1
ATOM 1547 N N . VAL A 1 197 ? -33.548 -10.124 -8.587 1.00 41.25 197 VAL A N 1
ATOM 1548 C CA . VAL A 1 197 ? -34.901 -10.271 -9.134 1.00 41.25 197 VAL A CA 1
ATOM 1549 C C . VAL A 1 197 ? -34.867 -11.367 -10.197 1.00 41.25 197 VAL A C 1
ATOM 1551 O O . VAL A 1 197 ? -34.384 -11.172 -11.314 1.00 41.25 197 VAL A O 1
ATOM 1554 N N . ARG A 1 198 ? -35.362 -12.552 -9.832 1.00 39.47 198 ARG A N 1
ATOM 1555 C CA . ARG A 1 198 ? -35.606 -13.642 -10.772 1.00 39.47 198 ARG A CA 1
ATOM 1556 C C . ARG A 1 198 ? -36.556 -13.099 -11.839 1.00 39.47 198 ARG A C 1
ATOM 1558 O O . ARG A 1 198 ? -37.579 -12.517 -11.471 1.00 39.47 198 ARG A O 1
ATOM 1565 N N . PRO A 1 199 ? -36.277 -13.269 -13.141 1.00 38.38 199 PRO A N 1
ATOM 1566 C CA . PRO A 1 199 ? -37.212 -12.830 -14.158 1.00 38.38 199 PRO A CA 1
ATOM 1567 C C . PRO A 1 199 ? -38.485 -13.666 -14.011 1.00 38.38 199 PRO A C 1
ATOM 1569 O O . PRO A 1 199 ? -38.501 -14.866 -14.294 1.00 38.38 199 PRO A O 1
ATOM 1572 N N . VAL A 1 200 ? -39.554 -13.029 -13.531 1.00 35.34 200 VAL A N 1
ATOM 1573 C CA . VAL A 1 200 ? -40.903 -13.584 -13.580 1.00 35.34 200 VAL A CA 1
ATOM 1574 C C . VAL A 1 200 ? -41.200 -13.824 -15.054 1.00 35.34 200 VAL A C 1
ATOM 1576 O O . VAL A 1 200 ? -41.378 -12.886 -15.831 1.00 35.34 200 VAL A O 1
ATOM 1579 N N . SER A 1 201 ? -41.202 -15.094 -15.451 1.00 39.22 201 SER A N 1
ATOM 1580 C CA . SER A 1 201 ? -41.686 -15.510 -16.761 1.00 39.22 201 SER A CA 1
ATOM 1581 C C . SER A 1 201 ? -43.178 -15.198 -16.803 1.00 39.22 201 SER A C 1
ATOM 1583 O O . SER A 1 201 ? -44.001 -15.970 -16.316 1.00 39.22 201 SER A O 1
ATOM 1585 N N . SER A 1 202 ? -43.517 -14.020 -17.324 1.00 34.00 202 SER A N 1
ATOM 1586 C CA . SER A 1 202 ? -44.898 -13.635 -17.584 1.00 34.00 202 SER A CA 1
ATOM 1587 C C . SER A 1 202 ? -45.388 -14.464 -18.762 1.00 34.00 202 SER A C 1
ATOM 1589 O O . SER A 1 202 ? -45.119 -14.171 -19.925 1.00 34.00 202 SER A O 1
ATOM 1591 N N . SER A 1 203 ? -46.059 -15.560 -18.430 1.00 38.62 203 SER A N 1
ATOM 1592 C CA . SER A 1 203 ? -46.884 -16.323 -19.349 1.00 38.62 203 SER A CA 1
ATOM 1593 C C . SER A 1 203 ? -48.154 -15.522 -19.611 1.00 38.62 203 SER A C 1
ATOM 1595 O O . SER A 1 203 ? -49.094 -15.547 -18.824 1.00 38.62 203 SER A O 1
ATOM 1597 N N . THR A 1 204 ? -48.193 -14.821 -20.741 1.00 35.41 204 THR A N 1
ATOM 1598 C CA . THR A 1 204 ? -49.462 -14.354 -21.302 1.00 35.41 204 THR A CA 1
ATOM 1599 C C . THR A 1 204 ? -49.728 -15.136 -22.578 1.00 35.41 204 THR A C 1
ATOM 1601 O O . THR A 1 204 ? -49.231 -14.817 -23.657 1.00 35.41 204 THR A O 1
ATOM 1604 N N . SER A 1 205 ? -50.498 -16.209 -22.409 1.00 32.97 205 SER A N 1
ATOM 1605 C CA . SER A 1 205 ? -51.162 -16.941 -23.480 1.00 32.97 205 SER A CA 1
ATOM 1606 C C . SER A 1 205 ? -52.120 -16.029 -24.253 1.00 32.97 205 SER A C 1
ATOM 1608 O O . SER A 1 205 ? -53.028 -15.428 -23.686 1.00 32.97 205 SER A O 1
ATOM 1610 N N . THR A 1 206 ? -51.850 -15.938 -25.553 1.00 32.91 206 THR A N 1
ATOM 1611 C CA . THR A 1 206 ? -52.777 -16.106 -26.685 1.00 32.91 206 THR A CA 1
ATOM 1612 C C . THR A 1 206 ? -54.223 -15.602 -26.579 1.00 32.91 206 THR A C 1
ATOM 1614 O O . THR A 1 206 ? -55.067 -16.207 -25.929 1.00 32.91 206 THR A O 1
ATOM 1617 N N . TYR A 1 207 ? -54.551 -14.649 -27.462 1.00 30.42 207 TYR A N 1
ATOM 1618 C CA . TYR A 1 207 ? -55.818 -14.629 -28.201 1.00 30.42 207 TYR A CA 1
ATOM 1619 C C . TYR A 1 207 ? -55.555 -14.349 -29.697 1.00 30.42 207 TYR A C 1
ATOM 1621 O O . TYR A 1 207 ? -55.029 -13.303 -30.061 1.00 30.42 207 TYR A O 1
ATOM 1629 N N . SER A 1 208 ? -55.850 -15.372 -30.514 1.00 34.31 208 SER A N 1
ATOM 1630 C CA . SER A 1 208 ? -56.500 -15.420 -31.844 1.00 34.31 208 SER A CA 1
ATOM 1631 C C . SER A 1 208 ? -56.783 -14.107 -32.597 1.00 34.31 208 SER A C 1
ATOM 1633 O O . SER A 1 208 ? -57.155 -13.122 -31.983 1.00 34.31 208 SER A O 1
ATOM 1635 N N . MET A 1 209 ? -56.830 -14.000 -33.930 1.00 29.09 209 MET A N 1
ATOM 1636 C CA . MET A 1 209 ? -56.869 -14.913 -35.087 1.00 29.09 209 MET A CA 1
ATOM 1637 C C . MET A 1 209 ? -56.788 -14.007 -36.336 1.00 29.09 209 MET A C 1
ATOM 1639 O O . MET A 1 209 ? -57.388 -12.936 -36.314 1.00 29.09 209 MET A O 1
ATOM 1643 N N . ALA A 1 210 ? -56.143 -14.459 -37.419 1.00 29.73 210 ALA A N 1
ATOM 1644 C CA . ALA A 1 210 ? -56.674 -14.433 -38.796 1.00 29.73 210 ALA A CA 1
ATOM 1645 C C . ALA A 1 210 ? -55.564 -14.760 -39.816 1.00 29.73 210 ALA A C 1
ATOM 1647 O O . ALA A 1 210 ? -54.629 -13.991 -40.016 1.00 29.73 210 ALA A O 1
ATOM 1648 N N . SER A 1 211 ? -55.697 -15.908 -40.486 1.00 33.25 211 SER A N 1
ATOM 1649 C CA . SER A 1 211 ? -55.156 -16.130 -41.838 1.00 33.25 211 SER A CA 1
ATOM 1650 C C . SER A 1 211 ? -56.161 -15.604 -42.876 1.00 33.25 211 SER A C 1
ATOM 1652 O O . SER A 1 211 ? -57.339 -15.452 -42.541 1.00 33.25 211 SER A O 1
ATOM 1654 N N . PRO A 1 212 ? -55.745 -15.383 -44.138 1.00 41.97 212 PRO A N 1
ATOM 1655 C CA . PRO A 1 212 ? -55.904 -16.478 -45.102 1.00 41.97 212 PRO A CA 1
ATOM 1656 C C . PRO A 1 212 ? -54.770 -16.637 -46.148 1.00 41.97 212 PRO A C 1
ATOM 1658 O O . PRO A 1 212 ? -54.302 -15.678 -46.742 1.00 41.97 212 PRO A O 1
ATOM 1661 N N . VAL A 1 213 ? -54.441 -17.914 -46.401 1.00 28.95 213 VAL A N 1
ATOM 1662 C CA . VAL A 1 213 ? -54.353 -18.603 -47.714 1.00 28.95 213 VAL A CA 1
ATOM 1663 C C . VAL A 1 213 ? -53.203 -18.306 -48.714 1.00 28.95 213 VAL A C 1
ATOM 1665 O O . VAL A 1 213 ? -53.112 -17.238 -49.299 1.00 28.95 213 VAL A O 1
ATOM 1668 N N . SER A 1 214 ? -52.464 -19.402 -48.993 1.00 28.95 214 SER A N 1
ATOM 1669 C CA . SER A 1 214 ? -51.748 -19.869 -50.211 1.00 28.95 214 SER A CA 1
ATOM 1670 C C . SER A 1 214 ? -50.685 -18.971 -50.867 1.00 28.95 214 SER A C 1
ATOM 1672 O O . SER A 1 214 ? -50.945 -17.859 -51.291 1.00 28.95 214 SER A O 1
ATOM 1674 N N . THR A 1 215 ? -49.472 -19.460 -51.152 1.00 29.38 215 THR A N 1
ATOM 1675 C CA . THR A 1 215 ? -49.221 -20.459 -52.212 1.00 29.38 215 THR A CA 1
ATOM 1676 C C . THR A 1 215 ? -47.816 -21.064 -52.071 1.00 29.38 215 THR A C 1
ATOM 1678 O O . THR A 1 215 ? -46.854 -20.365 -51.768 1.00 29.38 215 THR A O 1
ATOM 1681 N N . ARG A 1 216 ? -47.702 -22.376 -52.313 1.00 29.84 216 ARG A N 1
ATOM 1682 C CA . ARG A 1 216 ? -46.437 -23.117 -52.436 1.00 29.84 216 ARG A CA 1
ATOM 1683 C C . ARG A 1 216 ? -45.745 -22.777 -53.756 1.00 29.84 216 ARG A C 1
ATOM 1685 O O . ARG A 1 216 ? -46.386 -22.933 -54.786 1.00 29.84 216 ARG A O 1
ATOM 1692 N N . TYR A 1 217 ? -44.437 -22.524 -53.731 1.00 29.25 217 TYR A N 1
ATOM 1693 C CA . TYR A 1 217 ? -43.532 -22.967 -54.796 1.00 29.25 217 TYR A CA 1
ATOM 1694 C C . TYR A 1 217 ? -42.193 -23.408 -54.204 1.00 29.25 217 TYR A C 1
ATOM 1696 O O . TYR A 1 217 ? -41.611 -22.747 -53.351 1.00 29.25 217 TYR A O 1
ATOM 1704 N N . SER A 1 218 ? -41.757 -24.571 -54.671 1.00 31.05 218 SER A N 1
ATOM 1705 C CA . SER A 1 218 ? -40.469 -25.213 -54.445 1.00 31.05 218 SER A CA 1
ATOM 1706 C C . SER A 1 218 ? -39.707 -25.123 -55.761 1.00 31.05 218 SER A C 1
ATOM 1708 O O . SER A 1 218 ? -40.278 -25.535 -56.767 1.00 31.05 218 SER A O 1
ATOM 1710 N N . MET A 1 219 ? -38.455 -24.657 -55.775 1.00 28.80 219 MET A N 1
ATOM 1711 C CA . MET A 1 219 ? -37.486 -24.981 -56.832 1.00 28.80 219 MET A CA 1
ATOM 1712 C C . MET A 1 219 ? -36.051 -24.968 -56.292 1.00 28.80 219 MET A C 1
ATOM 1714 O O . MET A 1 219 ? -35.692 -24.187 -55.416 1.00 28.80 219 MET A O 1
ATOM 1718 N N . ASN A 1 220 ? -35.281 -25.907 -56.832 1.00 28.20 220 ASN A N 1
ATOM 1719 C CA . ASN A 1 220 ? -33.944 -26.342 -56.456 1.00 28.20 220 ASN A CA 1
ATOM 1720 C C . ASN A 1 220 ? -32.804 -25.493 -57.066 1.00 28.20 220 ASN A C 1
ATOM 1722 O O . ASN A 1 220 ? -32.931 -25.018 -58.192 1.00 28.20 220 ASN A O 1
ATOM 1726 N N . SER A 1 221 ? -31.640 -25.553 -56.390 1.00 31.86 221 SER A N 1
ATOM 1727 C CA . SER A 1 221 ? -30.269 -25.702 -56.952 1.00 31.86 221 SER A CA 1
ATOM 1728 C C . SER A 1 221 ? -29.525 -24.447 -57.505 1.00 31.86 221 SER A C 1
ATOM 1730 O O . SER A 1 221 ? -30.117 -23.380 -57.599 1.00 31.86 221 SER A O 1
ATOM 1732 N N . PRO A 1 222 ? -28.192 -24.512 -57.774 1.00 41.72 222 PRO A N 1
ATOM 1733 C CA . PRO A 1 222 ? -27.131 -24.390 -56.755 1.00 41.72 222 PRO A CA 1
ATOM 1734 C C . PRO A 1 222 ? -25.912 -23.527 -57.198 1.00 41.72 222 PRO A C 1
ATOM 1736 O O . PRO A 1 222 ? -25.716 -23.238 -58.372 1.00 41.72 222 PRO A O 1
ATOM 1739 N N . GLY A 1 223 ? -24.998 -23.253 -56.261 1.00 24.86 223 GLY A N 1
ATOM 1740 C CA . GLY A 1 223 ? -23.572 -23.062 -56.565 1.00 24.86 223 GLY A CA 1
ATOM 1741 C C . GLY A 1 223 ? -23.055 -21.622 -56.597 1.00 24.86 223 GLY A C 1
ATOM 1742 O O . GLY A 1 223 ? -23.562 -20.778 -57.320 1.00 24.86 223 GLY A O 1
ATOM 1743 N N . ALA A 1 224 ? -21.984 -21.382 -55.839 1.00 27.48 224 ALA A N 1
ATOM 1744 C CA . ALA A 1 224 ? -20.733 -20.815 -56.346 1.00 27.48 224 ALA A CA 1
ATOM 1745 C C . ALA A 1 224 ? -19.720 -20.742 -55.196 1.00 27.48 224 ALA A C 1
ATOM 1747 O O . ALA A 1 224 ? -19.854 -19.969 -54.251 1.00 27.48 224 ALA A O 1
ATOM 1748 N N . TYR A 1 225 ? -18.706 -21.591 -55.297 1.00 28.80 225 TYR A N 1
ATOM 1749 C CA . TYR A 1 225 ? -17.479 -21.531 -54.524 1.00 28.80 225 TYR A CA 1
ATOM 1750 C C . TYR A 1 225 ? -16.654 -20.345 -55.032 1.00 28.80 225 TYR A C 1
ATOM 1752 O O . TYR A 1 225 ? -16.481 -20.194 -56.240 1.00 28.80 225 TYR A O 1
ATOM 1760 N N . SER A 1 226 ? -16.115 -19.536 -54.124 1.00 28.17 226 SER A N 1
ATOM 1761 C CA . SER A 1 226 ? -15.075 -18.558 -54.442 1.00 28.17 226 SER A CA 1
ATOM 1762 C C . SER A 1 226 ? -14.061 -18.534 -53.307 1.00 28.17 226 SER A C 1
ATOM 1764 O O . SER A 1 226 ? -14.330 -18.023 -52.222 1.00 28.17 226 SER A O 1
ATOM 1766 N N . ASN A 1 227 ? -12.904 -19.125 -53.595 1.00 26.95 227 ASN A N 1
ATOM 1767 C CA . ASN A 1 227 ? -11.659 -19.017 -52.845 1.00 26.95 227 ASN A CA 1
ATOM 1768 C C . ASN A 1 227 ? -11.280 -17.541 -52.645 1.00 26.95 227 ASN A C 1
ATOM 1770 O O . ASN A 1 227 ? -11.263 -16.777 -53.608 1.00 26.95 227 ASN A O 1
ATOM 1774 N N . GLY A 1 228 ? -10.912 -17.171 -51.421 1.00 27.20 228 GLY A N 1
ATOM 1775 C CA . GLY A 1 228 ? -10.291 -15.890 -51.097 1.00 27.20 228 GLY A CA 1
ATOM 1776 C C . GLY A 1 228 ? -9.182 -16.120 -50.081 1.00 27.20 228 GLY A C 1
ATOM 1777 O O . GLY A 1 228 ? -9.453 -16.395 -48.916 1.00 27.20 228 GLY A O 1
ATOM 1778 N N . SER A 1 229 ? -7.948 -16.085 -50.571 1.00 28.45 229 SER A N 1
ATOM 1779 C CA . SER A 1 229 ? -6.691 -16.248 -49.847 1.00 28.45 229 SER A CA 1
ATOM 1780 C C . SER A 1 229 ? -6.590 -15.307 -48.642 1.00 28.45 229 SER A C 1
ATOM 1782 O O . SER A 1 229 ? -6.841 -14.111 -48.762 1.00 28.45 229 SER A O 1
ATOM 1784 N N . ALA A 1 230 ? -6.198 -15.842 -47.484 1.00 30.19 230 ALA A N 1
ATOM 1785 C CA . ALA A 1 230 ? -5.800 -15.038 -46.336 1.00 30.19 230 ALA A CA 1
ATOM 1786 C C . ALA A 1 230 ? -4.319 -14.673 -46.489 1.00 30.19 230 ALA A C 1
ATOM 1788 O O . ALA A 1 230 ? -3.442 -15.447 -46.105 1.00 30.19 230 ALA A O 1
ATOM 1789 N N . ASP A 1 231 ? -4.060 -13.510 -47.083 1.00 28.45 231 ASP A N 1
ATOM 1790 C CA . ASP A 1 231 ? -2.739 -12.895 -47.046 1.00 28.45 231 ASP A CA 1
ATOM 1791 C C . ASP A 1 231 ? -2.451 -12.390 -45.629 1.00 28.45 231 ASP A C 1
ATOM 1793 O O . ASP A 1 231 ? -3.180 -11.581 -45.049 1.00 28.45 231 ASP A O 1
ATOM 1797 N N . LEU A 1 232 ? -1.368 -12.931 -45.075 1.00 35.19 232 LEU A N 1
ATOM 1798 C CA . LEU A 1 232 ? -0.682 -12.454 -43.887 1.00 35.19 232 LEU A CA 1
ATOM 1799 C C . LEU A 1 232 ? -0.154 -11.048 -44.169 1.00 35.19 232 LEU A C 1
ATOM 1801 O O . LEU A 1 232 ? 0.796 -10.885 -44.930 1.00 35.19 232 LEU A O 1
ATOM 1805 N N . VAL A 1 233 ? -0.741 -10.047 -43.520 1.00 31.69 233 VAL A N 1
ATOM 1806 C CA . VAL A 1 233 ? -0.104 -8.737 -43.373 1.00 31.69 233 VAL A CA 1
ATOM 1807 C C . VAL A 1 233 ? 0.422 -8.660 -41.947 1.00 31.69 233 VAL A C 1
ATOM 1809 O O . VAL A 1 233 ? -0.274 -8.280 -41.005 1.00 31.69 233 VAL A O 1
ATOM 1812 N N . ASP A 1 234 ? 1.648 -9.161 -41.825 1.00 34.78 234 ASP A N 1
ATOM 1813 C CA . ASP A 1 234 ? 2.624 -8.749 -40.823 1.00 34.78 234 ASP A CA 1
ATOM 1814 C C . ASP A 1 234 ? 2.956 -7.255 -41.040 1.00 34.78 234 ASP A C 1
ATOM 1816 O O . ASP A 1 234 ? 2.717 -6.724 -42.124 1.00 34.78 234 ASP A O 1
ATOM 1820 N N . ASP A 1 235 ? 3.504 -6.596 -40.020 1.00 36.53 235 ASP A N 1
ATOM 1821 C CA . ASP A 1 235 ? 3.886 -5.167 -39.964 1.00 36.53 235 ASP A CA 1
ATOM 1822 C C . ASP A 1 235 ? 2.817 -4.146 -39.525 1.00 36.53 235 ASP A C 1
ATOM 1824 O O . ASP A 1 235 ? 2.497 -3.172 -40.213 1.00 36.53 235 ASP A O 1
ATOM 1828 N N . LEU A 1 236 ? 2.388 -4.261 -38.261 1.00 27.91 236 LEU A N 1
ATOM 1829 C CA . LEU A 1 236 ? 2.040 -3.079 -37.463 1.00 27.91 236 LEU A CA 1
ATOM 1830 C C . LEU A 1 236 ? 2.983 -2.991 -36.247 1.00 27.91 236 LEU A C 1
ATOM 1832 O O . LEU A 1 236 ? 2.931 -3.867 -35.379 1.00 27.91 236 LEU A O 1
ATOM 1836 N N . PRO A 1 237 ? 3.852 -1.967 -36.137 1.00 28.47 237 PRO A N 1
ATOM 1837 C CA . PRO A 1 237 ? 4.793 -1.874 -35.031 1.00 28.47 237 PRO A CA 1
ATOM 1838 C C . PRO A 1 237 ? 4.028 -1.610 -33.731 1.00 28.47 237 PRO A C 1
ATOM 1840 O O . PRO A 1 237 ? 3.444 -0.544 -33.527 1.00 28.47 237 PRO A O 1
ATOM 1843 N N . LEU A 1 238 ? 4.039 -2.593 -32.830 1.00 35.66 238 LEU A N 1
ATOM 1844 C CA . LEU A 1 238 ? 3.555 -2.445 -31.461 1.00 35.66 238 LEU A CA 1
ATOM 1845 C C . LEU A 1 238 ? 4.469 -1.457 -30.722 1.00 35.66 238 LEU A C 1
ATOM 1847 O O . LEU A 1 238 ? 5.540 -1.814 -30.235 1.00 35.66 238 LEU A O 1
ATOM 1851 N N . GLY A 1 239 ? 4.054 -0.190 -30.667 1.00 27.19 239 GLY A N 1
ATOM 1852 C CA . GLY A 1 239 ? 4.728 0.842 -29.884 1.00 27.19 239 GLY A CA 1
ATOM 1853 C C . GLY A 1 239 ? 4.798 0.489 -28.385 1.00 27.19 239 GLY A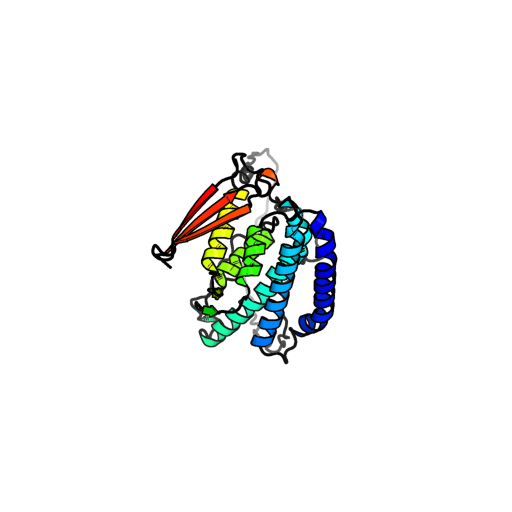 C 1
ATOM 1854 O O . GLY A 1 239 ? 3.953 -0.253 -27.873 1.00 27.19 239 GLY A O 1
ATOM 1855 N N . PRO A 1 240 ? 5.785 1.018 -27.639 1.00 36.25 240 PRO A N 1
ATOM 1856 C CA . PRO A 1 240 ? 5.961 0.702 -26.228 1.00 36.25 240 PRO A CA 1
ATOM 1857 C C . PRO A 1 240 ? 4.944 1.488 -25.389 1.00 36.25 240 PRO A C 1
ATOM 1859 O O . PRO A 1 240 ? 5.166 2.653 -25.074 1.00 36.25 240 PRO A O 1
ATOM 1862 N N . GLY A 1 241 ? 3.814 0.874 -25.030 1.00 36.38 241 GLY A N 1
ATOM 1863 C CA . GLY A 1 241 ? 2.842 1.514 -24.131 1.00 36.38 241 GLY A CA 1
ATOM 1864 C C . GLY A 1 241 ? 1.395 1.061 -24.309 1.00 36.38 241 GLY A C 1
ATOM 1865 O O . GLY A 1 241 ? 0.523 1.874 -24.603 1.00 36.38 241 GLY A O 1
ATOM 1866 N N . GLY A 1 242 ? 1.123 -0.233 -24.126 1.00 31.94 242 GLY A N 1
ATOM 1867 C CA . GLY A 1 242 ? -0.243 -0.754 -24.027 1.00 31.94 242 GLY A CA 1
ATOM 1868 C C . GLY A 1 242 ? -0.821 -0.501 -22.635 1.00 31.94 242 GLY A C 1
ATOM 1869 O O . GLY A 1 242 ? -0.761 -1.368 -21.768 1.00 31.94 242 GLY A O 1
ATOM 1870 N N . ASN A 1 243 ? -1.351 0.697 -22.401 1.00 37.12 243 ASN A N 1
ATOM 1871 C CA . ASN A 1 243 ? -2.015 1.056 -21.150 1.00 37.12 243 ASN A CA 1
ATOM 1872 C C . ASN A 1 243 ? -3.396 0.381 -21.108 1.00 37.12 243 ASN A C 1
ATOM 1874 O O . ASN A 1 243 ? -4.310 0.810 -21.815 1.00 37.12 243 ASN A O 1
ATOM 1878 N N . ALA A 1 244 ? -3.587 -0.636 -20.264 1.00 36.06 244 ALA A N 1
ATOM 1879 C CA . ALA A 1 244 ? -4.927 -1.090 -19.896 1.00 36.06 244 ALA A CA 1
ATOM 1880 C C . ALA A 1 244 ? -5.582 -0.000 -19.029 1.00 36.06 244 ALA A C 1
ATOM 1882 O O . ALA A 1 244 ? -5.399 0.076 -17.816 1.00 36.06 244 ALA A O 1
ATOM 1883 N N . ARG A 1 245 ? -6.284 0.928 -19.685 1.00 39.50 245 ARG A N 1
ATOM 1884 C CA . ARG A 1 245 ? -6.996 2.042 -19.053 1.00 39.50 245 ARG A CA 1
ATOM 1885 C C . ARG A 1 245 ? -8.266 1.494 -18.397 1.00 39.50 245 ARG A C 1
ATOM 1887 O O . ARG A 1 245 ? -9.326 1.505 -19.014 1.00 39.50 245 ARG A O 1
ATOM 1894 N N . TRP A 1 246 ? -8.183 1.072 -17.136 1.00 38.72 246 TRP A N 1
ATOM 1895 C CA . TRP A 1 246 ? -9.312 0.599 -16.307 1.00 38.72 246 TRP A CA 1
ATOM 1896 C C . TRP A 1 246 ? -10.388 1.667 -15.998 1.00 38.72 246 TRP A C 1
ATOM 1898 O O . TRP A 1 246 ? -11.159 1.540 -15.051 1.00 38.72 246 TRP A O 1
ATOM 1908 N N . GLY A 1 247 ? -10.464 2.748 -16.779 1.00 37.09 247 GLY A N 1
ATOM 1909 C CA . GLY A 1 247 ? -11.256 3.929 -16.444 1.00 37.09 247 GLY A CA 1
ATOM 1910 C C . GLY A 1 247 ? -11.705 4.767 -17.632 1.00 37.09 247 GLY A C 1
ATOM 1911 O O . GLY A 1 247 ? -11.830 5.982 -17.503 1.00 37.09 247 GLY A O 1
ATOM 1912 N N . SER A 1 248 ? -11.939 4.184 -18.806 1.00 30.23 248 SER A N 1
ATOM 1913 C CA . SER A 1 248 ? -12.599 4.930 -19.883 1.00 30.23 248 SER A CA 1
ATOM 1914 C C . SER A 1 248 ? -13.721 4.139 -20.500 1.00 30.23 248 SER A C 1
ATOM 1916 O O . SER A 1 248 ? -13.513 3.314 -21.384 1.00 30.23 248 SER A O 1
ATOM 1918 N N . GLY A 1 249 ? -14.929 4.452 -20.032 1.00 33.66 249 GLY A N 1
ATOM 1919 C CA . GLY A 1 249 ? -16.113 4.271 -20.849 1.00 33.66 249 GLY A CA 1
ATOM 1920 C C . GLY A 1 249 ? -15.857 4.908 -22.212 1.00 33.66 249 GLY A C 1
ATOM 1921 O O . GLY A 1 249 ? -15.380 6.041 -22.302 1.00 33.66 249 GLY A O 1
ATOM 1922 N N . ARG A 1 250 ? -16.107 4.132 -23.266 1.00 31.91 250 ARG A N 1
ATOM 1923 C CA . ARG A 1 250 ? -16.188 4.636 -24.634 1.00 31.91 250 ARG A CA 1
ATOM 1924 C C . ARG A 1 250 ? -17.185 5.794 -24.658 1.00 31.91 250 ARG A C 1
ATOM 1926 O O . ARG A 1 250 ? -18.340 5.606 -24.287 1.00 31.91 250 ARG A O 1
ATOM 1933 N N . GLY A 1 251 ? -16.725 6.964 -25.088 1.00 30.23 251 GLY A N 1
ATOM 1934 C CA . GLY A 1 251 ? -17.603 8.060 -25.473 1.00 30.23 251 GLY A CA 1
ATOM 1935 C C . GLY A 1 251 ? -18.435 7.660 -26.691 1.00 30.23 251 GLY A C 1
ATOM 1936 O O . GLY A 1 251 ? -17.888 7.253 -27.712 1.00 30.23 251 GLY A O 1
ATOM 1937 N N . GLU A 1 252 ? -19.750 7.702 -26.493 1.00 39.94 252 GLU A N 1
ATOM 1938 C CA . GLU A 1 252 ? -20.769 8.289 -27.371 1.00 39.94 252 GLU A CA 1
ATOM 1939 C C . GLU A 1 252 ? -20.640 8.050 -28.885 1.00 39.94 252 GLU A C 1
ATOM 1941 O O . GLU A 1 252 ? -20.047 8.832 -29.622 1.00 39.94 25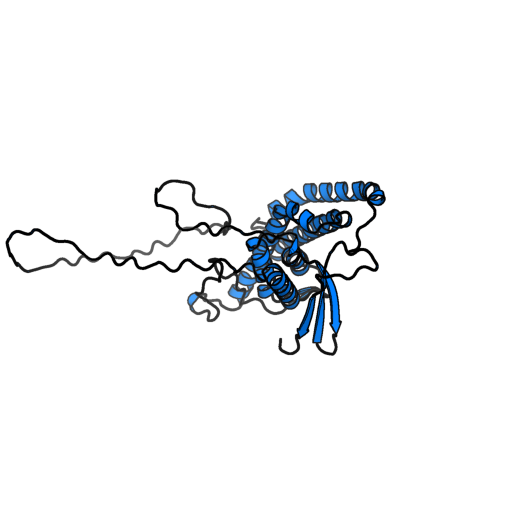2 GLU A O 1
ATOM 1946 N N . ASN A 1 253 ? -21.290 6.981 -29.356 1.00 33.78 253 ASN A N 1
ATOM 1947 C CA . ASN A 1 253 ? -22.399 7.074 -30.317 1.00 33.78 253 ASN A CA 1
ATOM 1948 C C . ASN A 1 253 ? -22.985 5.675 -30.560 1.00 33.78 253 ASN A C 1
ATOM 1950 O O . ASN A 1 253 ? -22.332 4.804 -31.131 1.00 33.78 253 ASN A O 1
ATOM 1954 N N . GLY A 1 254 ? -24.221 5.457 -30.111 1.00 28.56 254 GLY A N 1
ATOM 1955 C CA . GLY A 1 254 ? -24.949 4.204 -30.311 1.00 28.56 254 GLY A CA 1
ATOM 1956 C C . GLY A 1 254 ? -25.979 3.972 -29.212 1.00 28.56 254 GLY A C 1
ATOM 1957 O O . GLY A 1 254 ? -25.666 3.438 -28.155 1.00 28.56 254 GLY A O 1
ATOM 1958 N N . SER A 1 255 ? -27.208 4.407 -29.461 1.00 37.34 255 SER A N 1
ATOM 1959 C CA . SER A 1 255 ? -28.380 4.237 -28.603 1.00 37.34 255 SER A CA 1
ATOM 1960 C C . SER A 1 255 ? -28.755 2.760 -28.421 1.00 37.34 255 SER A C 1
ATOM 1962 O O . SER A 1 255 ? -29.341 2.189 -29.339 1.00 37.34 255 SER A O 1
ATOM 1964 N N . ILE A 1 256 ? -28.480 2.160 -27.253 1.00 32.06 256 ILE A N 1
ATOM 1965 C CA . ILE A 1 256 ? -29.131 0.924 -26.769 1.00 32.06 256 ILE A CA 1
ATOM 1966 C C . ILE A 1 256 ? -29.302 0.996 -25.233 1.00 32.06 256 ILE A C 1
ATOM 1968 O O . ILE A 1 256 ? -28.400 1.418 -24.514 1.00 32.06 256 ILE A O 1
ATOM 1972 N N . SER A 1 257 ? -30.500 0.618 -24.781 1.00 30.50 257 SER A N 1
ATOM 1973 C CA . SER A 1 257 ? -31.128 0.677 -23.445 1.00 30.50 257 SER A CA 1
ATOM 1974 C C . SER A 1 257 ? -30.332 0.095 -22.249 1.00 30.50 257 SER A C 1
ATOM 1976 O O . SER A 1 257 ? -29.377 -0.656 -22.446 1.00 30.50 257 SER A O 1
ATOM 1978 N N . PRO A 1 258 ? -30.718 0.410 -20.987 1.00 37.44 258 PRO A N 1
ATOM 1979 C CA . PRO A 1 258 ? -29.853 0.274 -19.821 1.00 37.44 258 PRO A CA 1
ATOM 1980 C C . PRO A 1 258 ? -29.885 -1.151 -19.261 1.00 37.44 258 PRO A C 1
ATOM 1982 O O . PRO A 1 258 ? -30.881 -1.592 -18.694 1.00 37.44 258 PRO A O 1
ATOM 1985 N N . VAL A 1 259 ? -28.767 -1.864 -19.372 1.00 33.78 259 VAL A N 1
ATOM 1986 C CA . VAL A 1 259 ? -28.487 -3.033 -18.529 1.00 33.78 259 VAL A CA 1
ATOM 1987 C C . VAL A 1 259 ? -27.797 -2.528 -17.262 1.00 33.78 259 VAL A C 1
ATOM 1989 O O . VAL A 1 259 ? -26.897 -1.691 -17.329 1.00 33.78 259 VAL A O 1
ATOM 1992 N N . GLY A 1 260 ? -28.296 -2.985 -16.112 1.00 33.00 260 GLY A N 1
ATOM 1993 C CA . GLY A 1 260 ? -28.068 -2.438 -14.776 1.00 33.00 260 GLY A CA 1
ATOM 1994 C C . GLY A 1 260 ? -26.628 -2.030 -14.473 1.00 33.00 260 GLY A C 1
ATOM 1995 O O . GLY A 1 260 ? -25.704 -2.840 -14.444 1.00 33.00 260 GLY A O 1
ATOM 1996 N N . ARG A 1 261 ? -26.461 -0.744 -14.171 1.00 36.41 261 ARG A N 1
ATOM 1997 C CA . ARG A 1 261 ? -25.282 -0.219 -13.493 1.00 36.41 261 ARG A CA 1
ATOM 1998 C C . ARG A 1 261 ? -25.279 -0.831 -12.093 1.00 36.41 261 ARG A C 1
ATOM 2000 O O . ARG A 1 261 ? -26.098 -0.432 -11.276 1.00 36.41 261 ARG A O 1
ATOM 2007 N N . VAL A 1 262 ? -24.396 -1.794 -11.826 1.00 42.53 262 VAL A N 1
ATOM 2008 C CA . VAL A 1 262 ? -24.137 -2.259 -10.454 1.00 42.53 262 VAL A CA 1
ATOM 2009 C C . VAL A 1 262 ? -23.753 -1.023 -9.645 1.00 42.53 262 VAL A C 1
ATOM 2011 O O . VAL A 1 262 ? -22.694 -0.427 -9.870 1.00 42.53 262 VAL A O 1
ATOM 2014 N N . GLU A 1 263 ? -24.656 -0.562 -8.783 1.00 44.38 263 GLU A N 1
ATOM 2015 C CA . GLU A 1 263 ? -24.388 0.583 -7.929 1.00 44.38 263 GLU A CA 1
ATOM 2016 C C . GLU A 1 263 ? -23.217 0.226 -7.016 1.00 44.38 263 GLU A C 1
ATOM 2018 O O . GLU A 1 263 ? -23.222 -0.779 -6.305 1.00 44.38 263 GLU A O 1
ATOM 2023 N N . LYS A 1 264 ? -22.158 1.036 -7.082 1.00 55.88 264 LYS A N 1
ATOM 2024 C CA . LYS A 1 264 ? -20.972 0.872 -6.243 1.00 55.88 264 LYS A CA 1
ATOM 2025 C C . LYS A 1 264 ? -21.361 1.216 -4.807 1.00 55.88 264 LYS A C 1
ATOM 2027 O O . LYS A 1 264 ? -21.273 2.374 -4.406 1.00 55.88 264 LYS A O 1
ATOM 2032 N N . LYS A 1 265 ? -21.821 0.226 -4.044 1.00 67.62 265 LYS A N 1
ATOM 2033 C CA . LYS A 1 265 ? -22.196 0.403 -2.640 1.00 67.62 265 LYS A CA 1
ATOM 2034 C C . LYS A 1 265 ? -20.922 0.548 -1.802 1.00 67.62 265 LYS A C 1
ATOM 2036 O O . LYS A 1 265 ? -20.282 -0.434 -1.440 1.00 67.62 265 LYS A O 1
ATOM 2041 N N . THR A 1 266 ? -20.506 1.790 -1.560 1.00 77.44 266 THR A N 1
ATOM 2042 C CA . THR A 1 266 ? -19.410 2.110 -0.634 1.00 77.44 266 THR A CA 1
ATOM 2043 C C . THR A 1 266 ? -19.774 1.628 0.770 1.00 77.44 266 THR A C 1
ATOM 2045 O O . THR A 1 266 ? -20.913 1.789 1.206 1.00 77.44 266 THR A O 1
ATOM 2048 N N . ILE A 1 267 ? -18.807 1.059 1.487 1.00 80.88 267 ILE A N 1
ATOM 2049 C CA . ILE A 1 267 ? -19.022 0.461 2.811 1.00 80.88 267 ILE A CA 1
ATOM 2050 C C . ILE A 1 267 ? -19.485 1.524 3.821 1.00 80.88 267 ILE A C 1
ATOM 2052 O O . ILE A 1 267 ? -18.746 2.493 4.029 1.00 80.88 267 ILE A O 1
ATOM 2056 N N . PRO A 1 268 ? -20.654 1.362 4.468 1.00 82.00 268 PRO A N 1
ATOM 2057 C CA . PRO A 1 268 ? -21.176 2.315 5.450 1.00 82.00 268 PRO A CA 1
ATOM 2058 C C . PRO A 1 268 ? -20.241 2.535 6.649 1.00 82.00 268 PRO A C 1
ATOM 2060 O O . PRO A 1 268 ? -19.456 1.656 7.014 1.00 82.00 268 PRO A O 1
ATOM 2063 N N . ALA A 1 269 ? -20.319 3.711 7.280 1.00 80.56 269 ALA A N 1
ATOM 2064 C CA . ALA A 1 269 ? -19.435 4.093 8.389 1.00 80.56 269 ALA A CA 1
ATOM 2065 C C . ALA A 1 269 ? -19.576 3.155 9.603 1.00 80.56 269 ALA A C 1
ATOM 2067 O O . ALA A 1 269 ? -18.609 2.873 10.314 1.00 80.56 269 ALA A O 1
ATOM 2068 N N . GLU A 1 270 ? -20.774 2.617 9.811 1.00 81.12 270 GLU A N 1
ATOM 2069 C CA . GLU A 1 270 ? -21.126 1.742 10.926 1.00 81.12 270 GLU A CA 1
ATOM 2070 C C . GLU A 1 270 ? -20.441 0.379 10.798 1.00 81.12 270 GLU A C 1
ATOM 2072 O O . GLU A 1 270 ? -20.073 -0.214 11.810 1.00 81.12 270 GLU A O 1
ATOM 2077 N N . LYS A 1 271 ? -20.180 -0.077 9.569 1.00 82.44 271 LYS A N 1
ATOM 2078 C CA . LYS A 1 271 ? -19.498 -1.349 9.301 1.00 82.44 271 LYS A CA 1
ATOM 2079 C C . LYS A 1 271 ? -17.976 -1.229 9.285 1.00 82.44 271 LYS A C 1
ATOM 2081 O O . LYS A 1 271 ? -17.297 -2.241 9.377 1.00 82.44 271 LYS A O 1
ATOM 2086 N N . ARG A 1 272 ? -17.419 -0.011 9.218 1.00 86.44 272 ARG A N 1
ATOM 2087 C CA . ARG A 1 272 ? -15.963 0.194 9.159 1.00 86.44 272 ARG A CA 1
ATOM 2088 C C . ARG A 1 272 ? -15.257 -0.276 10.426 1.00 86.44 272 ARG A C 1
ATOM 2090 O O . ARG A 1 272 ? -15.617 0.130 11.538 1.00 86.44 272 ARG A O 1
ATOM 2097 N N . VAL A 1 273 ? -14.200 -1.063 10.221 1.00 86.06 273 VAL A N 1
ATOM 2098 C CA . VAL A 1 273 ? -13.328 -1.594 11.276 1.00 86.06 273 VAL A CA 1
ATOM 2099 C C . VAL A 1 273 ? -11.868 -1.206 11.043 1.00 86.06 273 VAL A C 1
ATOM 2101 O O . VAL A 1 273 ? -11.415 -0.966 9.924 1.00 86.06 273 VAL A O 1
ATOM 2104 N N . MET A 1 274 ? -11.100 -1.139 12.127 1.00 85.56 274 MET A N 1
ATOM 2105 C CA . MET A 1 274 ? -9.668 -0.860 12.114 1.00 85.56 274 MET A CA 1
ATOM 2106 C C . MET A 1 274 ? -8.900 -2.063 12.654 1.00 85.56 274 MET A C 1
ATOM 2108 O O . MET A 1 274 ? -9.242 -2.578 13.712 1.00 85.56 274 MET A O 1
ATOM 2112 N N . VAL A 1 275 ? -7.812 -2.460 11.986 1.00 85.31 275 VAL A N 1
ATOM 2113 C CA . VAL A 1 275 ? -6.838 -3.410 12.552 1.00 85.31 275 VAL A CA 1
ATOM 2114 C C . VAL A 1 275 ? -6.205 -2.797 13.804 1.00 85.31 275 VAL A C 1
ATOM 2116 O O . VAL A 1 275 ? -5.576 -1.737 13.728 1.00 85.31 275 VAL A O 1
ATOM 2119 N N . ARG A 1 276 ? -6.399 -3.449 14.953 1.00 84.06 276 ARG A N 1
ATOM 2120 C CA . ARG A 1 276 ? -5.919 -3.018 16.275 1.00 84.06 276 ARG A CA 1
ATOM 2121 C C . ARG A 1 276 ? -4.597 -3.689 16.617 1.00 84.06 276 ARG A C 1
ATOM 2123 O O . ARG A 1 276 ? -3.664 -3.000 17.018 1.00 84.06 276 ARG A O 1
ATOM 2130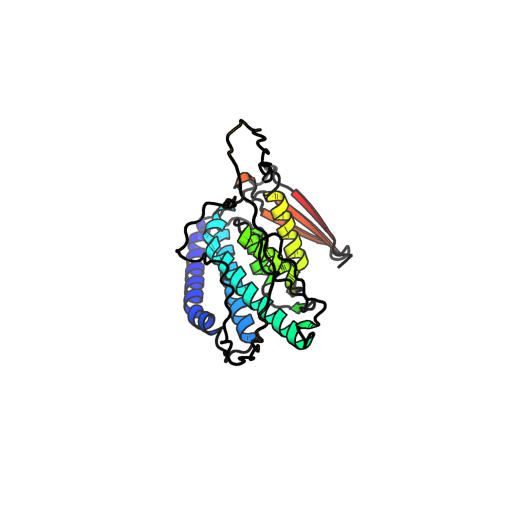 N N . ALA A 1 277 ? -4.521 -4.999 16.405 1.00 83.12 277 ALA A N 1
ATOM 2131 C CA . ALA A 1 277 ? -3.339 -5.799 16.673 1.00 83.12 277 ALA A CA 1
ATOM 2132 C C . ALA A 1 277 ? -3.206 -6.929 15.649 1.00 83.12 277 ALA A C 1
ATOM 2134 O O . ALA A 1 277 ? -4.200 -7.455 15.140 1.00 83.12 277 ALA A O 1
ATOM 2135 N N . VAL A 1 278 ? -1.955 -7.276 15.360 1.00 83.69 278 VAL A N 1
ATOM 2136 C CA . VAL A 1 278 ? -1.574 -8.494 14.649 1.00 83.69 278 VAL A CA 1
ATOM 2137 C C . VAL A 1 278 ? -0.476 -9.138 15.480 1.00 83.69 278 VAL A C 1
ATOM 2139 O O . VAL A 1 278 ? 0.647 -8.635 15.521 1.00 83.69 278 VAL A O 1
ATOM 2142 N N . GLU A 1 279 ? -0.819 -10.202 16.191 1.00 85.19 279 GLU A N 1
ATOM 2143 C CA . GLU A 1 279 ? 0.107 -10.933 17.048 1.00 85.19 279 GLU A CA 1
ATOM 2144 C C . GLU A 1 279 ? 0.617 -12.148 16.297 1.00 85.19 279 GLU A C 1
ATOM 2146 O O . GLU A 1 279 ? -0.167 -12.991 15.874 1.00 85.19 279 GLU A O 1
ATOM 2151 N N . PHE A 1 280 ? 1.930 -12.228 16.113 1.00 82.12 280 PHE A N 1
ATOM 2152 C CA . PHE A 1 280 ? 2.559 -13.309 15.371 1.00 82.12 280 PHE A CA 1
ATOM 2153 C C . PHE A 1 280 ? 3.147 -14.335 16.332 1.00 82.12 280 PHE A C 1
ATOM 2155 O O . PHE A 1 280 ? 4.071 -14.023 17.084 1.00 82.12 280 PHE A O 1
ATOM 2162 N N . ASP A 1 281 ? 2.689 -15.577 16.229 1.00 84.00 281 ASP A N 1
ATOM 2163 C CA . ASP A 1 281 ? 3.389 -16.736 16.761 1.00 84.00 281 ASP A CA 1
ATOM 2164 C C . ASP A 1 281 ? 4.226 -17.371 15.643 1.00 84.00 281 ASP A C 1
ATOM 2166 O O . ASP A 1 281 ? 3.744 -18.115 14.784 1.00 84.00 281 ASP A O 1
ATOM 2170 N N . LEU A 1 282 ? 5.521 -17.055 15.644 1.00 79.62 282 LEU A N 1
ATOM 2171 C CA . LEU A 1 282 ? 6.457 -17.570 14.645 1.00 79.62 282 LEU A CA 1
ATOM 2172 C C . LEU A 1 282 ? 6.766 -19.060 14.826 1.00 79.62 282 LEU A C 1
ATOM 2174 O O . LEU A 1 282 ? 7.183 -19.707 13.863 1.00 79.62 282 LEU A O 1
ATOM 2178 N N . ARG A 1 283 ? 6.582 -19.605 16.035 1.00 83.56 283 ARG A N 1
ATOM 2179 C CA . ARG A 1 283 ? 6.842 -21.017 16.328 1.00 83.56 283 ARG A CA 1
ATOM 2180 C C . ARG A 1 283 ? 5.708 -21.875 15.792 1.00 83.56 283 ARG A C 1
ATOM 2182 O O . ARG A 1 283 ? 5.968 -22.856 15.100 1.00 83.56 283 ARG A O 1
ATOM 2189 N N . GLU A 1 284 ? 4.475 -21.481 16.080 1.00 84.06 284 GLU A N 1
ATOM 2190 C CA . GLU A 1 284 ? 3.283 -22.174 15.589 1.00 84.06 284 GLU A CA 1
ATOM 2191 C C . GLU A 1 284 ? 2.923 -21.800 14.152 1.00 84.06 284 GLU A C 1
ATOM 2193 O O . GLU A 1 284 ? 2.096 -22.468 13.539 1.00 84.06 284 GLU A O 1
ATOM 2198 N N . ARG A 1 285 ? 3.573 -20.771 13.591 1.00 83.00 285 ARG A N 1
ATOM 2199 C CA . ARG A 1 285 ? 3.291 -20.243 12.250 1.00 83.00 285 ARG A CA 1
ATOM 2200 C C . ARG A 1 285 ? 1.855 -19.734 12.135 1.00 83.00 285 ARG A C 1
ATOM 2202 O O . ARG A 1 285 ? 1.147 -20.059 11.179 1.00 83.00 285 ARG A O 1
ATOM 2209 N N . THR A 1 286 ? 1.437 -18.951 13.127 1.00 85.19 286 THR A N 1
ATOM 2210 C CA . THR A 1 286 ? 0.074 -18.418 13.212 1.00 85.19 286 THR A CA 1
ATOM 2211 C C . THR A 1 286 ? 0.070 -16.940 13.564 1.00 85.19 286 THR A C 1
ATOM 2213 O O . THR A 1 286 ? 0.991 -16.444 14.212 1.00 85.19 286 THR A O 1
ATOM 2216 N N . ALA A 1 287 ? -0.945 -16.210 13.105 1.00 85.00 287 ALA A N 1
ATOM 2217 C CA . ALA A 1 287 ? -1.179 -14.830 13.498 1.00 85.00 287 ALA A CA 1
ATOM 2218 C C . ALA A 1 287 ? -2.596 -14.672 14.022 1.00 85.00 287 ALA A C 1
ATOM 2220 O O . ALA A 1 287 ? -3.563 -15.054 13.360 1.00 85.00 287 ALA A O 1
ATOM 2221 N N . THR A 1 288 ? -2.706 -14.046 15.185 1.00 87.50 288 THR A N 1
ATOM 2222 C CA . THR A 1 288 ? -3.976 -13.621 15.758 1.00 87.50 288 THR A CA 1
ATOM 2223 C C . THR A 1 288 ? -4.216 -12.175 15.356 1.00 87.50 288 THR A C 1
ATOM 2225 O O . THR A 1 288 ? -3.447 -11.271 15.686 1.00 87.50 288 THR A O 1
ATOM 2228 N N . LEU A 1 289 ? -5.283 -11.957 14.600 1.00 87.00 289 LEU A N 1
ATOM 2229 C CA . LEU A 1 289 ? -5.705 -10.648 14.133 1.00 87.00 289 LEU A CA 1
ATOM 2230 C C . LEU A 1 289 ? -6.846 -10.150 14.991 1.00 87.00 289 LEU A C 1
ATOM 2232 O O . LEU A 1 289 ? -7.826 -10.863 15.186 1.00 87.00 289 LEU A O 1
ATOM 2236 N N . GLN A 1 290 ? -6.755 -8.896 15.411 1.00 87.00 290 GLN A N 1
ATOM 2237 C CA . GLN A 1 290 ? -7.828 -8.210 16.108 1.00 87.00 290 GLN A CA 1
ATOM 2238 C C . GLN A 1 290 ? -8.189 -6.935 15.354 1.00 87.00 290 GLN A C 1
ATOM 2240 O O . GLN A 1 290 ? -7.332 -6.079 15.111 1.00 87.00 290 GLN A O 1
ATOM 2245 N N . CYS A 1 291 ? -9.466 -6.780 15.017 1.00 86.88 291 CYS A N 1
ATOM 2246 C CA . CYS A 1 291 ? -10.017 -5.512 14.554 1.00 86.88 291 CYS A CA 1
ATOM 2247 C C . CYS A 1 291 ? -10.998 -4.939 15.577 1.00 86.88 291 CYS A C 1
ATOM 2249 O O . CYS A 1 291 ? -11.470 -5.653 16.457 1.00 86.88 291 CYS A O 1
ATOM 2251 N N . GLY A 1 292 ? -11.285 -3.646 15.466 1.00 82.88 292 GLY A N 1
ATOM 2252 C CA . GLY A 1 292 ? -12.206 -2.941 16.351 1.00 82.88 292 GLY A CA 1
ATOM 2253 C C . GLY A 1 292 ? -12.471 -1.510 15.897 1.00 82.88 292 GLY A C 1
ATOM 2254 O O . GLY A 1 292 ? -12.195 -1.137 14.752 1.00 82.88 292 GLY A O 1
ATOM 2255 N N . THR A 1 293 ? -12.990 -0.697 16.805 1.00 80.81 293 THR A N 1
ATOM 2256 C CA . THR A 1 293 ? -13.304 0.713 16.580 1.00 80.81 293 THR A CA 1
ATOM 2257 C C . THR A 1 293 ? -12.044 1.574 16.708 1.00 80.81 293 THR A C 1
ATOM 2259 O O . THR A 1 293 ? -11.213 1.387 17.601 1.00 80.81 293 THR A O 1
ATOM 2262 N N . ARG A 1 294 ? -11.880 2.544 15.800 1.00 73.38 294 ARG A N 1
ATOM 2263 C CA . ARG A 1 294 ? -10.752 3.488 15.833 1.00 73.38 294 ARG A CA 1
ATOM 2264 C C . ARG A 1 294 ? -10.809 4.398 17.064 1.00 73.38 294 ARG A C 1
ATOM 2266 O O . ARG A 1 294 ? -9.809 4.536 17.763 1.00 73.38 294 ARG A O 1
ATOM 2273 N N . GLU A 1 295 ? -11.988 4.939 17.352 1.00 70.25 295 GLU A N 1
ATOM 2274 C CA . GLU A 1 295 ? -12.272 5.906 18.422 1.00 70.25 295 GLU A CA 1
ATOM 2275 C C . GLU A 1 295 ? -12.695 5.234 19.740 1.00 70.25 295 GLU A C 1
ATOM 2277 O O . GLU A 1 295 ? -13.680 5.622 20.365 1.00 70.25 295 GLU A O 1
ATOM 2282 N N . LEU A 1 296 ? -11.996 4.185 20.180 1.00 69.50 296 LEU A N 1
ATOM 2283 C CA . LEU A 1 296 ? -12.342 3.588 21.469 1.00 69.50 296 LEU A CA 1
ATOM 2284 C C . LEU A 1 296 ? -11.904 4.507 22.618 1.00 69.50 296 LEU A C 1
ATOM 2286 O O . LEU A 1 296 ? -10.706 4.714 22.822 1.00 69.50 296 LEU A O 1
ATOM 2290 N N . ILE A 1 297 ? -12.869 5.008 23.390 1.00 66.38 297 ILE A N 1
ATOM 2291 C CA . ILE A 1 297 ? -12.602 5.711 24.648 1.00 66.38 297 ILE A CA 1
ATOM 2292 C C . ILE A 1 297 ? -11.975 4.706 25.631 1.00 66.38 297 ILE A C 1
ATOM 2294 O O . ILE A 1 297 ? -12.554 3.635 25.842 1.00 66.38 297 ILE A O 1
ATOM 2298 N N . PRO A 1 298 ? -10.811 5.007 26.238 1.00 64.38 298 PRO A N 1
ATOM 2299 C CA . PRO A 1 298 ? -10.187 4.122 27.217 1.00 64.38 298 PRO A CA 1
ATOM 2300 C C . PRO A 1 298 ? -11.171 3.720 28.328 1.00 64.38 298 PRO A C 1
ATOM 2302 O O . PRO A 1 298 ? -11.772 4.580 28.964 1.00 64.38 298 PRO A O 1
ATOM 2305 N N . GLY A 1 299 ? -11.340 2.413 28.546 1.00 66.62 299 GLY A N 1
ATOM 2306 C CA . GLY A 1 299 ? -12.253 1.856 29.554 1.00 66.62 299 GLY A CA 1
ATOM 2307 C C . GLY A 1 299 ? -13.650 1.471 29.047 1.00 66.62 299 GLY A C 1
ATOM 2308 O O . GLY A 1 299 ? -14.372 0.796 29.775 1.00 66.62 299 GLY A O 1
ATOM 2309 N N . MET A 1 300 ? -14.024 1.825 27.811 1.00 69.75 300 MET A N 1
ATOM 2310 C CA . MET A 1 300 ? -15.295 1.398 27.207 1.00 69.75 300 MET A CA 1
ATOM 2311 C C . MET A 1 300 ? -15.147 0.075 26.432 1.00 69.75 300 MET A C 1
ATOM 2313 O O . MET A 1 300 ? -14.123 -0.130 25.773 1.00 69.75 300 MET A O 1
ATOM 2317 N N . PRO A 1 301 ? -16.153 -0.824 26.466 1.00 74.69 301 PRO A N 1
ATOM 2318 C CA . PRO A 1 301 ? -16.142 -2.045 25.663 1.00 74.69 301 PRO A CA 1
ATOM 2319 C C . PRO A 1 301 ? -16.291 -1.724 24.168 1.00 74.69 301 PRO A C 1
ATOM 2321 O O . PRO A 1 301 ? -17.144 -0.930 23.769 1.00 74.69 301 PRO A O 1
ATOM 2324 N N . ASP A 1 302 ? -15.474 -2.361 23.328 1.00 79.69 302 ASP A N 1
ATOM 2325 C CA . ASP A 1 302 ? -15.516 -2.196 21.871 1.00 79.69 302 ASP A CA 1
ATOM 2326 C C . ASP A 1 302 ? -16.435 -3.240 21.229 1.00 79.69 302 ASP A C 1
ATOM 2328 O O . ASP A 1 302 ? -16.044 -4.392 21.018 1.00 79.69 302 ASP A O 1
ATOM 2332 N N . LEU A 1 303 ? -17.655 -2.817 20.893 1.00 78.94 303 LEU A N 1
ATOM 2333 C CA . LEU A 1 303 ? -18.692 -3.667 20.297 1.00 78.94 303 LEU A CA 1
ATOM 2334 C C . LEU A 1 303 ? -18.344 -4.168 18.884 1.00 78.94 303 LEU A C 1
ATOM 2336 O O . LEU A 1 303 ? -18.981 -5.100 18.401 1.00 78.94 303 LEU A O 1
ATOM 2340 N N . LYS A 1 304 ? -17.340 -3.578 18.217 1.00 80.69 304 LYS A N 1
ATOM 2341 C CA . LYS A 1 304 ? -16.874 -4.009 16.887 1.00 80.69 304 LYS A CA 1
ATOM 2342 C C . LYS A 1 304 ? -15.671 -4.949 16.952 1.00 80.69 304 LYS A C 1
ATOM 2344 O O . LYS A 1 304 ? -15.078 -5.250 15.913 1.00 80.69 304 LYS A O 1
ATOM 2349 N N . THR A 1 305 ? -15.282 -5.395 18.148 1.00 85.25 305 THR A N 1
ATOM 2350 C CA . THR A 1 305 ? -14.140 -6.298 18.289 1.00 85.25 305 THR A CA 1
ATOM 2351 C C . THR A 1 305 ? -14.427 -7.620 17.592 1.00 85.25 305 THR A C 1
ATOM 2353 O O . THR A 1 305 ? -15.348 -8.342 17.965 1.00 85.25 305 THR A O 1
ATOM 2356 N N . ARG A 1 306 ? -13.606 -7.964 16.601 1.00 84.75 306 ARG A N 1
ATOM 2357 C CA . ARG A 1 306 ? -13.567 -9.306 16.011 1.00 84.75 306 ARG A CA 1
ATOM 2358 C C . ARG A 1 306 ? -12.130 -9.805 16.054 1.00 84.75 306 ARG A C 1
ATOM 2360 O O . ARG A 1 306 ? -11.188 -9.029 15.875 1.00 84.75 306 ARG A O 1
ATOM 2367 N N . VAL A 1 307 ? -11.981 -11.102 16.293 1.00 87.50 307 VAL A N 1
ATOM 2368 C CA . VAL A 1 307 ? -10.688 -11.784 16.338 1.00 87.50 307 VAL A CA 1
ATOM 2369 C C . VAL A 1 307 ? -10.724 -12.953 15.367 1.00 87.50 307 VAL A C 1
ATOM 2371 O O . VAL A 1 307 ? -11.717 -13.676 15.314 1.00 87.50 307 VAL A O 1
ATOM 2374 N N . THR A 1 308 ? -9.656 -13.139 14.599 1.00 88.00 308 THR A N 1
ATOM 2375 C CA . THR A 1 308 ? -9.454 -14.354 13.803 1.00 88.00 308 THR A CA 1
ATOM 2376 C C . THR A 1 308 ? -8.024 -14.854 13.945 1.00 88.00 308 THR A C 1
ATOM 2378 O O . THR A 1 308 ? -7.109 -14.067 14.191 1.00 88.00 308 THR A O 1
ATOM 2381 N N . ARG A 1 309 ? -7.828 -16.159 13.763 1.00 87.19 309 ARG A N 1
ATOM 2382 C CA . ARG A 1 309 ? -6.511 -16.795 13.689 1.00 87.19 309 ARG A CA 1
ATOM 2383 C C . ARG A 1 309 ? -6.241 -17.194 12.242 1.00 87.19 309 ARG A C 1
ATOM 2385 O O . ARG A 1 309 ? -7.084 -17.821 11.604 1.00 87.19 309 ARG A O 1
ATOM 2392 N N . ILE A 1 310 ? -5.078 -16.812 11.726 1.00 84.06 310 ILE A N 1
ATOM 2393 C CA . ILE A 1 310 ? -4.595 -17.223 10.407 1.00 84.06 310 ILE A CA 1
ATOM 2394 C C . ILE A 1 310 ? -3.376 -18.112 10.593 1.00 84.06 310 ILE A C 1
ATOM 2396 O O . ILE A 1 310 ? -2.376 -17.670 11.154 1.00 84.06 310 ILE A O 1
ATOM 2400 N N . ASP A 1 311 ? -3.435 -19.321 10.047 1.00 82.94 311 ASP A N 1
ATOM 2401 C CA . ASP A 1 311 ? -2.318 -20.261 10.049 1.00 82.94 311 ASP A CA 1
ATOM 2402 C C . ASP A 1 311 ? -1.618 -20.262 8.676 1.00 82.94 311 ASP A C 1
ATOM 2404 O O . ASP A 1 311 ? -2.268 -20.234 7.622 1.00 82.94 311 ASP A O 1
ATOM 2408 N N . TRP A 1 312 ? -0.282 -20.324 8.672 1.00 71.31 312 TRP A N 1
ATOM 2409 C CA . TRP A 1 312 ? 0.542 -20.492 7.461 1.00 71.31 312 TRP A CA 1
ATOM 2410 C C . TRP A 1 312 ? 1.415 -21.753 7.498 1.00 71.31 312 TRP A C 1
ATOM 2412 O O . TRP A 1 312 ? 2.440 -21.841 6.825 1.00 71.31 312 TRP A O 1
ATOM 2422 N N . ALA A 1 313 ? 1.002 -22.763 8.266 1.00 54.19 313 ALA A N 1
ATOM 2423 C CA . ALA A 1 313 ? 1.683 -24.056 8.330 1.00 54.19 313 ALA A CA 1
ATOM 2424 C C . ALA A 1 313 ? 1.620 -24.869 7.014 1.00 54.19 313 ALA A C 1
ATOM 2426 O O . ALA A 1 313 ? 2.463 -25.739 6.822 1.00 54.19 313 ALA A O 1
ATOM 2427 N N . ASN A 1 314 ? 0.678 -24.554 6.111 1.00 40.97 314 ASN A N 1
ATOM 2428 C CA . ASN A 1 314 ? 0.430 -25.264 4.843 1.00 40.97 314 ASN A CA 1
ATOM 2429 C C . ASN A 1 314 ? 0.692 -24.411 3.578 1.00 40.97 314 ASN A C 1
ATOM 2431 O O . ASN A 1 314 ? 0.057 -24.649 2.550 1.00 40.97 314 ASN A O 1
ATOM 2435 N N . LEU A 1 315 ? 1.561 -23.394 3.656 1.00 45.03 315 LEU A N 1
ATOM 2436 C CA . LEU A 1 315 ? 2.040 -22.644 2.480 1.00 45.03 315 LEU A CA 1
ATOM 2437 C C . LEU A 1 315 ? 3.302 -23.277 1.882 1.00 45.03 315 LEU A C 1
ATOM 2439 O O . LEU A 1 315 ? 4.193 -23.663 2.674 1.00 45.03 315 LEU A O 1
#

pLDDT: mean 72.46, std 24.05, range [24.86, 98.31]

Sequence (315 aa):
MGILPQSLQAHGAGFREEMQRWTTAFEPILASRTAPSKSSQEKTGIAVLKMNQIMGSVLFMMTFADSEMQFDRFLPDFRKIVDLATEVVGDEERRAAAKRCPDPRSCRHHSTQPDIFGGQDYNARHIKPSFSADLGVVPPLFVVATKCRDPLTRRQAIQLLRTSSRREGMWDSELAARIGMWITAIEEEDMEGDEPVRPVSSSTSTYSMASPVSTRYSMNSPGAYSNGSADLVDDLPLGPGGNARWGSGRGENGSISPVGRVEKKTIPAEKRVMVRAVEFDLRERTATLQCGTRELIPGMPDLKTRVTRIDWANL

Secondary structure (DSSP, 8-state):
-PPPPGGGHHHHHHHHHHHHHHHHHHHHHHHGGG-TTS-HHHHHHHHHHHHHHHHHHHHHHHTT---GGGGGGGHHHHHHHHHHHHHHHHHHHHHHHHHH-S-TTS-TT---PPPTTSS------SPPPEEESS--SHHHHHHHHHH---HHHHHHHHHHHHHH-EEETTEEHHHHHHHHHHHHHHHHTT---S---------------------------------------------S-----TT-PPPS-------------PPPTTT--EEEEEEEETTTTEEEEEEE-TTPPTTS--TT-EEEEEE-TT-